Protein AF-A0A3M7QAW9-F1 (afdb_monomer)

Mean predicted aligned error: 16.04 Å

Organism: Brachionus plicatilis (NCBI:txid10195)

InterPro domains:
  IPR049352 Rolling stone [PF21534] (159-294)

Structure (mmCIF, N/CA/C/O backbone):
data_AF-A0A3M7QAW9-F1
#
_entry.id   AF-A0A3M7QAW9-F1
#
loop_
_atom_site.group_PDB
_atom_site.id
_atom_site.type_symbol
_atom_site.label_atom_id
_atom_site.label_alt_id
_atom_site.label_comp_id
_atom_site.label_asym_id
_atom_site.label_entity_id
_atom_site.label_seq_id
_atom_site.pdbx_PDB_ins_code
_atom_site.Cartn_x
_atom_site.Cartn_y
_atom_site.Cartn_z
_atom_site.occupancy
_atom_site.B_iso_or_equiv
_atom_site.auth_seq_id
_atom_site.auth_comp_id
_atom_site.auth_asym_id
_atom_site.auth_atom_id
_atom_site.pdbx_PDB_model_num
ATOM 1 N N . MET A 1 1 ? 63.678 28.476 36.262 1.00 45.81 1 MET A N 1
ATOM 2 C CA . MET A 1 1 ? 63.065 27.390 35.458 1.00 45.81 1 MET A CA 1
ATOM 3 C C . MET A 1 1 ? 61.551 27.560 35.565 1.00 45.81 1 MET A C 1
ATOM 5 O O . MET A 1 1 ? 61.009 27.194 36.587 1.00 45.81 1 MET A O 1
ATOM 9 N N . SER A 1 2 ? 60.812 28.348 34.781 1.00 42.66 2 SER A N 1
ATOM 10 C CA . SER A 1 2 ? 60.671 28.556 33.330 1.00 42.66 2 SER A CA 1
ATOM 11 C C . SER A 1 2 ? 60.156 27.344 32.541 1.00 42.66 2 SER A C 1
ATOM 13 O O . SER A 1 2 ? 60.897 26.385 32.352 1.00 42.66 2 SER A O 1
ATOM 15 N N . LYS A 1 3 ? 58.938 27.543 31.998 1.00 40.75 3 LYS A N 1
ATOM 16 C CA . LYS A 1 3 ? 58.173 26.808 30.965 1.00 40.75 3 LYS A CA 1
ATOM 17 C C . LYS A 1 3 ? 57.361 25.593 31.423 1.00 40.75 3 LYS A C 1
ATOM 19 O O . LYS A 1 3 ? 57.873 24.750 32.130 1.00 40.75 3 LYS A O 1
ATOM 24 N N . LYS A 1 4 ? 56.130 25.368 30.957 1.00 41.81 4 LYS A N 1
ATOM 25 C CA . LYS A 1 4 ? 55.065 26.178 30.327 1.00 41.81 4 LYS A CA 1
ATOM 26 C C . LYS A 1 4 ? 53.858 25.225 30.286 1.00 41.81 4 LYS A C 1
ATOM 28 O O . LYS A 1 4 ? 54.019 24.072 29.899 1.00 41.81 4 LYS A O 1
ATOM 33 N N . HIS A 1 5 ? 52.679 25.713 30.661 1.00 46.72 5 HIS A N 1
ATOM 34 C CA . HIS A 1 5 ? 51.400 25.060 30.389 1.00 46.72 5 HIS A CA 1
ATOM 35 C C . HIS A 1 5 ? 51.269 24.755 28.889 1.00 46.72 5 HIS A C 1
ATOM 37 O O . HIS A 1 5 ? 51.345 25.671 28.069 1.00 46.72 5 HIS A O 1
ATOM 43 N N . ALA A 1 6 ? 51.028 23.492 28.542 1.00 39.12 6 ALA A N 1
ATOM 44 C CA . ALA A 1 6 ? 50.465 23.104 27.256 1.00 39.12 6 ALA A CA 1
ATOM 45 C C . ALA A 1 6 ? 49.075 22.517 27.516 1.00 39.12 6 ALA A C 1
ATOM 47 O O . ALA A 1 6 ? 48.916 21.431 28.065 1.00 39.12 6 ALA A O 1
ATOM 48 N N . SER A 1 7 ? 48.079 23.327 27.174 1.00 37.44 7 SER A N 1
ATOM 49 C CA . SER A 1 7 ? 46.659 23.009 27.145 1.00 37.44 7 SER A CA 1
ATOM 50 C C . SER A 1 7 ? 46.404 21.794 26.247 1.00 37.44 7 SER A C 1
ATOM 52 O O . SER A 1 7 ? 46.528 21.885 25.027 1.00 37.44 7 SER A O 1
ATOM 54 N N . ALA A 1 8 ? 46.025 20.666 26.848 1.00 40.91 8 ALA A N 1
ATOM 55 C CA . ALA A 1 8 ? 45.407 19.540 26.153 1.00 40.91 8 ALA A CA 1
ATOM 56 C C . ALA A 1 8 ? 43.927 19.870 25.884 1.00 40.91 8 ALA A C 1
ATOM 58 O O . ALA A 1 8 ? 43.014 19.307 26.478 1.00 40.91 8 ALA A O 1
ATOM 59 N N . SER A 1 9 ? 43.698 20.854 25.015 1.00 42.72 9 SER A N 1
ATOM 60 C CA . SER A 1 9 ? 42.399 21.150 24.414 1.00 42.72 9 SER A CA 1
ATOM 61 C C . SER A 1 9 ? 42.426 20.620 22.987 1.00 42.72 9 SER A C 1
ATOM 63 O O . SER A 1 9 ? 42.701 21.340 22.026 1.00 42.72 9 SER A O 1
ATOM 65 N N . THR A 1 10 ? 42.202 19.317 22.840 1.00 45.12 10 THR A N 1
ATOM 66 C CA . THR A 1 10 ? 42.068 18.685 21.526 1.00 45.12 10 THR A CA 1
ATOM 67 C C . THR A 1 10 ? 40.638 18.188 21.373 1.00 45.12 10 THR A C 1
ATOM 69 O O . THR A 1 10 ? 40.306 17.051 21.674 1.00 45.12 10 THR A O 1
ATOM 72 N N . LYS A 1 11 ? 39.788 19.138 20.965 1.00 50.25 11 LYS A N 1
ATOM 73 C CA . LYS A 1 11 ? 38.586 18.996 20.130 1.00 50.25 11 LYS A CA 1
ATOM 74 C C . LYS A 1 11 ? 37.928 17.605 20.114 1.00 50.25 11 LYS A C 1
ATOM 76 O O . LYS A 1 11 ? 38.155 16.817 19.201 1.00 50.25 11 LYS A O 1
ATOM 81 N N . LEU A 1 12 ? 36.961 17.404 21.008 1.00 44.38 12 LEU A N 1
ATOM 82 C CA . LEU A 1 12 ? 35.773 16.606 20.696 1.00 44.38 12 LEU A CA 1
ATOM 83 C C . LEU A 1 12 ? 34.989 17.361 19.614 1.00 44.38 12 LEU A C 1
ATOM 85 O O . LEU A 1 12 ? 34.125 18.184 19.917 1.00 44.38 12 LEU A O 1
ATOM 89 N N . LYS A 1 13 ? 35.340 17.148 18.340 1.00 53.41 13 LYS A N 1
ATOM 90 C CA . LYS A 1 13 ? 34.431 17.506 17.248 1.00 53.41 13 LYS A CA 1
ATOM 91 C C . LYS A 1 13 ? 33.157 16.697 17.462 1.00 53.41 13 LYS A C 1
ATOM 93 O O . LYS A 1 13 ? 33.226 15.495 17.722 1.00 53.41 13 LYS A O 1
ATOM 98 N N . SER A 1 14 ? 32.003 17.353 17.407 1.00 62.31 14 SER A N 1
ATOM 99 C CA . SER A 1 14 ? 30.738 16.628 17.460 1.00 62.31 14 SER A CA 1
ATOM 100 C C . SER A 1 14 ? 30.686 15.653 16.282 1.00 62.31 14 SER A C 1
ATOM 102 O O . SER A 1 14 ? 31.214 15.941 15.208 1.00 62.31 14 SER A O 1
ATOM 104 N N . VAL A 1 15 ? 30.045 14.499 16.469 1.00 49.38 15 VAL A N 1
ATOM 105 C CA . VAL A 1 15 ? 29.855 13.487 15.412 1.00 49.38 15 VAL A CA 1
ATOM 106 C C . VAL A 1 15 ? 29.297 14.120 14.128 1.00 49.38 15 VAL A C 1
ATOM 108 O O . VAL A 1 15 ? 29.691 13.750 13.031 1.00 49.38 15 VAL A O 1
ATOM 111 N N . TRP A 1 16 ? 28.478 15.166 14.262 1.00 42.41 16 TRP A N 1
ATOM 112 C CA . TRP A 1 16 ? 27.947 15.963 13.155 1.00 42.41 16 TRP A CA 1
ATOM 113 C C . TRP A 1 16 ? 29.000 16.762 12.373 1.00 42.41 16 TRP A C 1
ATOM 115 O O . TRP A 1 16 ? 28.870 16.904 11.161 1.00 42.41 16 TRP A O 1
ATOM 125 N N . GLN A 1 17 ? 30.050 17.266 13.028 1.00 57.62 17 GLN A N 1
ATOM 126 C CA . GLN A 1 17 ? 31.168 17.929 12.346 1.00 57.62 17 GLN A CA 1
ATOM 127 C C . GLN A 1 17 ? 32.064 16.929 11.617 1.00 57.62 17 GLN A C 1
ATOM 129 O O . GLN A 1 17 ? 32.512 17.225 10.515 1.00 57.62 17 GLN A O 1
ATOM 134 N N . LEU A 1 18 ? 32.293 15.749 12.200 1.00 62.25 18 LEU A N 1
ATOM 135 C CA . LEU A 1 18 ? 33.020 14.671 11.524 1.00 62.25 18 LEU A CA 1
ATOM 136 C C . LEU A 1 18 ? 32.241 14.177 10.298 1.00 62.25 18 LEU A C 1
ATOM 138 O O . LEU A 1 18 ? 32.808 14.090 9.216 1.00 62.25 18 LEU A O 1
ATOM 142 N N . PHE A 1 19 ? 30.926 13.987 10.434 1.00 51.41 19 PHE A N 1
ATOM 143 C CA . PHE A 1 19 ? 30.049 13.590 9.332 1.00 51.41 19 PHE A CA 1
ATOM 144 C C . PHE A 1 19 ? 29.995 14.639 8.206 1.00 51.41 19 PHE A C 1
ATOM 146 O O . PHE A 1 19 ? 30.062 14.293 7.030 1.00 51.41 19 PHE A O 1
ATOM 153 N N . GLY A 1 20 ? 29.933 15.932 8.548 1.00 65.44 20 GLY A N 1
ATOM 154 C CA . GLY A 1 20 ? 29.964 17.015 7.558 1.00 65.44 20 GLY A CA 1
ATOM 155 C C . GLY A 1 20 ? 31.298 17.128 6.810 1.00 65.44 20 GLY A C 1
ATOM 156 O O . GLY A 1 20 ? 31.308 17.421 5.615 1.00 65.44 20 GLY A O 1
ATOM 157 N N . GLU A 1 21 ? 32.421 16.871 7.487 1.00 65.88 21 GLU A N 1
ATOM 158 C CA . GLU A 1 21 ? 33.756 16.886 6.875 1.00 65.88 21 GLU A CA 1
ATOM 159 C C . GLU A 1 21 ? 34.024 15.650 5.999 1.00 65.88 21 GLU A C 1
ATOM 161 O O . GLU A 1 21 ? 34.712 15.780 4.988 1.00 65.88 21 GLU A O 1
ATOM 166 N N . GLU A 1 22 ? 33.482 14.476 6.344 1.00 63.94 22 GLU A N 1
ATOM 167 C CA . GLU A 1 22 ? 33.524 13.259 5.510 1.00 63.94 22 GLU A CA 1
ATOM 168 C C . GLU A 1 22 ? 32.707 13.459 4.218 1.00 63.94 22 GLU A C 1
ATOM 170 O O . GLU A 1 22 ? 33.217 13.257 3.117 1.00 63.94 22 GLU A O 1
ATOM 175 N N . PHE A 1 23 ? 31.483 13.991 4.343 1.00 51.47 23 PHE A N 1
ATOM 176 C CA . PHE A 1 23 ? 30.578 14.248 3.215 1.00 51.47 23 PHE A CA 1
ATOM 177 C C . PHE A 1 23 ? 31.118 15.301 2.233 1.00 51.47 23 PHE A C 1
ATOM 179 O O . PHE A 1 23 ? 30.884 15.217 1.025 1.00 51.47 23 PHE A O 1
ATOM 186 N N . GLN A 1 24 ? 31.855 16.305 2.724 1.00 54.88 24 GLN A N 1
ATOM 187 C CA . GLN A 1 24 ? 32.552 17.244 1.843 1.00 54.88 24 GLN A CA 1
ATOM 188 C C . GLN A 1 24 ? 33.788 16.630 1.184 1.00 54.88 24 GLN A C 1
ATOM 190 O O . GLN A 1 24 ? 34.070 16.970 0.038 1.00 54.88 24 GLN A O 1
ATOM 195 N N . ARG A 1 25 ? 34.509 15.727 1.860 1.00 54.16 25 ARG A N 1
ATOM 196 C CA . ARG A 1 25 ? 35.693 15.071 1.287 1.00 54.16 25 ARG A CA 1
ATOM 197 C C . ARG A 1 25 ? 35.325 14.157 0.123 1.00 54.16 25 ARG A C 1
ATOM 199 O O . ARG A 1 25 ? 35.968 14.256 -0.915 1.00 54.16 25 ARG A O 1
ATOM 206 N N . GLU A 1 26 ? 34.266 13.358 0.267 1.00 50.78 26 GLU A N 1
ATOM 207 C CA . GLU A 1 26 ? 33.771 12.475 -0.801 1.00 50.78 26 GLU A CA 1
ATOM 208 C C . GLU A 1 26 ? 33.216 13.263 -2.001 1.00 50.78 26 GLU A C 1
ATOM 210 O O . GLU A 1 26 ? 33.448 12.891 -3.151 1.00 50.78 26 GLU A O 1
ATOM 215 N N . ASN A 1 27 ? 32.564 14.409 -1.759 1.00 43.00 27 ASN A N 1
ATOM 216 C CA . ASN A 1 27 ? 32.089 15.283 -2.838 1.00 43.00 27 ASN A CA 1
ATOM 217 C C . ASN A 1 27 ? 33.215 16.062 -3.541 1.00 43.00 27 ASN A C 1
ATOM 219 O O . ASN A 1 27 ? 33.100 16.340 -4.733 1.00 43.00 27 ASN A O 1
ATOM 223 N N . LEU A 1 28 ? 34.301 16.420 -2.843 1.00 39.50 28 LEU A N 1
ATOM 224 C CA . LEU A 1 28 ? 35.445 17.110 -3.458 1.00 39.50 28 LEU A CA 1
ATOM 225 C C . LEU A 1 28 ? 36.413 16.165 -4.181 1.00 39.50 28 LEU A C 1
ATOM 227 O O . LEU A 1 28 ? 37.113 16.620 -5.082 1.00 39.50 28 LEU A O 1
ATOM 231 N N . SER A 1 29 ? 36.440 14.870 -3.851 1.00 42.75 29 SER A N 1
ATOM 232 C CA . SER A 1 29 ? 37.211 13.871 -4.611 1.00 42.75 29 SER A CA 1
ATOM 233 C C . SER A 1 29 ? 36.584 13.490 -5.958 1.00 42.75 29 SER A C 1
ATOM 235 O O . SER A 1 29 ? 37.229 12.818 -6.755 1.00 42.75 29 SER A O 1
ATOM 237 N N . LEU A 1 30 ? 35.356 13.933 -6.246 1.00 42.44 30 LEU A N 1
ATOM 238 C CA . LEU A 1 30 ? 34.639 13.629 -7.492 1.00 42.44 30 LEU A CA 1
ATOM 239 C C . LEU A 1 30 ? 34.902 14.625 -8.638 1.00 42.44 30 LEU A C 1
ATOM 241 O O . LEU A 1 30 ? 34.197 14.612 -9.651 1.00 42.44 30 LEU A O 1
ATOM 245 N N . HIS A 1 31 ? 35.934 15.470 -8.540 1.00 42.72 31 HIS A N 1
ATOM 246 C CA . HIS A 1 31 ? 36.322 16.340 -9.649 1.00 42.72 31 HIS A CA 1
ATOM 247 C C . HIS A 1 31 ? 37.821 16.317 -9.970 1.00 42.72 31 HIS A C 1
ATOM 249 O O . HIS A 1 31 ? 38.657 16.700 -9.160 1.00 42.72 31 HIS A O 1
ATOM 255 N N . PHE A 1 32 ? 38.077 15.961 -11.237 1.00 42.19 32 PHE A N 1
ATOM 256 C CA . PHE A 1 32 ? 39.329 15.974 -11.997 1.00 42.19 32 PHE A CA 1
ATOM 257 C C . PHE A 1 32 ? 40.252 14.753 -11.892 1.00 42.19 32 PHE A C 1
ATOM 259 O O . PHE A 1 32 ? 41.432 14.876 -11.582 1.00 42.19 32 PHE A O 1
ATOM 266 N N . GLU A 1 33 ? 39.762 13.609 -12.375 1.00 38.09 33 GLU A N 1
ATOM 267 C CA . GLU A 1 33 ? 40.590 12.770 -13.248 1.00 38.09 33 GLU A CA 1
ATOM 268 C C . GLU A 1 33 ? 40.024 12.793 -14.675 1.00 38.09 33 GLU A C 1
ATOM 270 O O . GLU A 1 33 ? 38.852 12.515 -14.933 1.00 38.09 33 GLU A O 1
ATOM 275 N N . ASN A 1 34 ? 40.870 13.241 -15.601 1.00 43.81 34 ASN A N 1
ATOM 276 C CA . ASN A 1 34 ? 40.584 13.425 -17.016 1.00 43.81 34 ASN A CA 1
ATOM 277 C C . ASN A 1 34 ? 40.325 12.077 -17.706 1.00 43.81 34 ASN A C 1
ATOM 279 O O . ASN A 1 34 ? 41.261 11.452 -18.197 1.00 43.81 34 ASN A O 1
ATOM 283 N N . HIS A 1 35 ? 39.060 11.685 -17.854 1.00 37.62 35 HIS A N 1
ATOM 284 C CA . HIS A 1 35 ? 38.643 10.753 -18.904 1.00 37.62 35 HIS A CA 1
ATOM 285 C C . HIS A 1 35 ? 37.866 11.498 -19.990 1.00 37.62 35 HIS A C 1
ATOM 287 O O . HIS A 1 35 ? 36.641 11.492 -20.085 1.00 37.62 35 HIS A O 1
ATOM 293 N N . SER A 1 36 ? 38.627 12.164 -20.853 1.00 42.31 36 SER A N 1
ATOM 294 C CA . SER A 1 36 ? 38.172 12.626 -22.156 1.00 42.31 36 SER A CA 1
ATOM 295 C C . SER A 1 36 ? 37.945 11.425 -23.081 1.00 42.31 36 SER A C 1
ATOM 297 O O . SER A 1 36 ? 38.856 11.060 -23.819 1.00 42.31 36 SER A O 1
ATOM 299 N N . GLN A 1 37 ? 36.761 10.805 -23.033 1.00 40.25 37 GLN A N 1
ATOM 300 C CA . GLN A 1 37 ? 36.122 10.103 -24.160 1.00 40.25 37 GLN A CA 1
ATOM 301 C C . GLN A 1 37 ? 34.711 9.616 -23.767 1.00 40.25 37 GLN A C 1
ATOM 303 O O . GLN A 1 37 ? 34.539 8.857 -22.824 1.00 40.25 37 GLN A O 1
ATOM 308 N N . SER A 1 38 ? 33.709 10.034 -24.552 1.00 33.81 38 SER A N 1
ATOM 309 C CA . SER A 1 38 ? 32.301 9.582 -24.547 1.00 33.81 38 SER A CA 1
ATOM 310 C C . SER A 1 38 ? 31.342 10.082 -23.449 1.00 33.81 38 SER A C 1
ATOM 312 O O . SER A 1 38 ? 30.541 9.326 -22.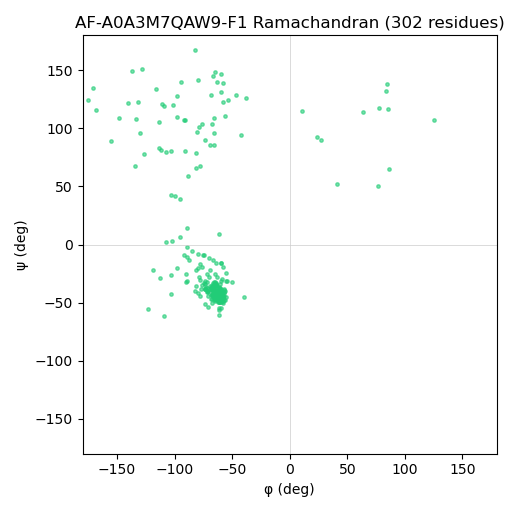922 1.00 33.81 38 SER A O 1
ATOM 314 N N . ILE A 1 39 ? 31.272 11.396 -23.205 1.00 36.28 39 ILE A N 1
ATOM 315 C CA . ILE A 1 39 ? 30.028 11.985 -22.662 1.00 36.28 39 ILE A CA 1
ATOM 316 C C . ILE A 1 39 ? 29.066 12.204 -23.838 1.00 36.28 39 ILE A C 1
ATOM 318 O O . ILE A 1 39 ? 28.947 13.294 -24.404 1.00 36.28 39 ILE A O 1
ATOM 322 N N . SER A 1 40 ? 28.420 11.127 -24.280 1.00 36.91 40 SER A N 1
ATOM 323 C CA . SER A 1 40 ? 27.292 11.205 -25.203 1.00 36.91 40 SER A CA 1
ATOM 324 C C . SER A 1 40 ? 26.047 11.650 -24.439 1.00 36.91 40 SER A C 1
ATOM 326 O O . SER A 1 40 ? 25.440 10.863 -23.730 1.00 36.91 40 SER A O 1
ATOM 328 N N . ARG A 1 41 ? 25.690 12.929 -24.610 1.00 38.62 41 ARG A N 1
ATOM 329 C CA . ARG A 1 41 ? 24.331 13.504 -24.543 1.00 38.62 41 ARG A CA 1
ATOM 330 C C . ARG A 1 41 ? 23.325 12.750 -23.655 1.00 38.62 41 ARG A C 1
ATOM 332 O O . ARG A 1 41 ? 22.527 11.968 -24.158 1.00 38.62 41 ARG A O 1
ATOM 339 N N . HIS A 1 42 ? 23.264 13.118 -22.383 1.00 39.41 42 HIS A N 1
ATOM 340 C CA . HIS A 1 42 ? 22.083 12.895 -21.555 1.00 39.41 42 HIS A CA 1
ATOM 341 C C . HIS A 1 42 ? 21.159 14.122 -21.654 1.00 39.41 42 HIS A C 1
ATOM 343 O O . HIS A 1 42 ? 21.493 15.168 -21.095 1.00 39.41 42 HIS A O 1
ATOM 349 N N . PRO A 1 43 ? 20.001 14.073 -22.343 1.00 43.03 43 PRO A N 1
ATOM 350 C CA . PRO A 1 43 ? 18.921 15.011 -22.082 1.00 43.03 43 PRO A CA 1
ATOM 351 C C . PRO A 1 43 ? 18.147 14.496 -20.858 1.00 43.03 43 PRO A C 1
ATOM 353 O O . PRO A 1 43 ? 17.005 14.060 -20.962 1.00 43.03 43 PRO A O 1
ATOM 356 N N . GLU A 1 44 ? 18.792 14.485 -19.692 1.00 46.97 44 GLU A N 1
ATOM 357 C CA . GLU A 1 44 ? 18.192 14.004 -18.447 1.00 46.97 44 GLU A CA 1
ATOM 358 C C . GLU A 1 44 ? 17.174 15.024 -17.934 1.00 46.97 44 GLU A C 1
ATOM 360 O O . GLU A 1 44 ? 17.479 15.931 -17.161 1.00 46.97 44 GLU A O 1
ATOM 365 N N . LYS A 1 45 ? 15.919 14.882 -18.356 1.00 49.91 45 LYS A N 1
ATOM 366 C CA . LYS A 1 45 ? 14.821 15.205 -17.448 1.00 49.91 45 LYS A CA 1
ATOM 367 C C . LYS A 1 45 ? 14.710 13.993 -16.526 1.00 49.91 45 LYS A C 1
ATOM 369 O O . LYS A 1 45 ? 14.193 12.980 -16.993 1.00 49.91 45 LYS A O 1
ATOM 374 N N . PRO A 1 46 ? 15.226 14.037 -15.282 1.00 55.69 46 PRO A N 1
ATOM 375 C CA . PRO A 1 46 ? 15.144 12.884 -14.403 1.00 55.69 46 PRO A CA 1
ATOM 376 C C . PRO A 1 46 ? 13.669 12.532 -14.250 1.00 55.69 46 PRO A C 1
ATOM 378 O O . PRO A 1 46 ? 12.858 13.386 -13.868 1.00 55.69 46 PRO A O 1
ATOM 381 N N . TRP A 1 47 ? 13.321 11.290 -14.599 1.00 60.44 47 TRP A N 1
ATOM 382 C CA . TRP A 1 47 ? 12.018 10.734 -14.273 1.00 60.44 47 TRP A CA 1
ATOM 383 C C . TRP A 1 47 ? 11.750 11.060 -12.808 1.00 60.44 47 TRP A C 1
ATOM 385 O O . TRP A 1 47 ? 12.633 10.843 -11.966 1.00 60.44 47 TRP A O 1
ATOM 395 N N . PRO A 1 48 ? 10.592 11.642 -12.471 1.00 61.66 48 PRO A N 1
ATOM 396 C CA . PRO A 1 48 ? 10.390 12.059 -11.111 1.00 61.66 48 PRO A CA 1
ATOM 397 C C . PRO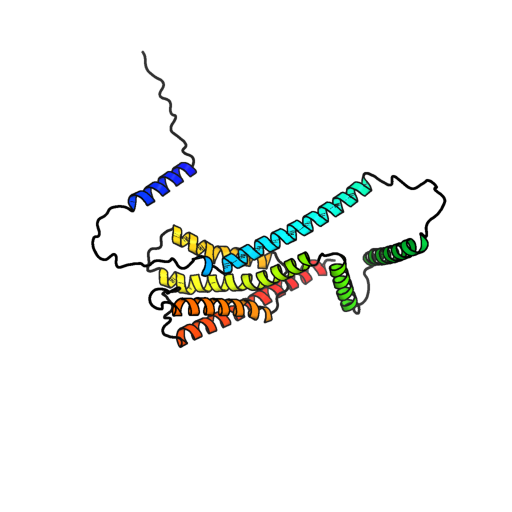 A 1 48 ? 10.358 10.804 -10.242 1.00 61.66 48 PRO A C 1
ATOM 399 O O . PRO A 1 48 ? 9.409 10.033 -10.296 1.00 61.66 48 PRO A O 1
ATOM 402 N N . VAL A 1 49 ? 11.403 10.584 -9.442 1.00 58.22 49 VAL A N 1
ATOM 403 C CA . VAL A 1 49 ? 11.575 9.383 -8.600 1.00 58.22 49 VAL A CA 1
ATOM 404 C C . VAL A 1 49 ? 10.371 9.168 -7.666 1.00 58.22 49 VAL A C 1
ATOM 406 O O . VAL A 1 49 ? 10.046 8.046 -7.283 1.00 58.22 49 VAL A O 1
ATOM 409 N N . TYR A 1 50 ? 9.627 10.232 -7.349 1.00 58.34 50 TYR A N 1
ATOM 410 C CA . TYR A 1 50 ? 8.366 10.129 -6.615 1.00 58.34 50 TYR A CA 1
ATOM 411 C C . TYR A 1 50 ? 7.276 9.349 -7.375 1.00 58.34 50 TYR A C 1
ATOM 413 O O . TYR A 1 50 ? 6.440 8.710 -6.743 1.00 58.34 50 TYR A O 1
ATOM 421 N N . MET A 1 51 ? 7.297 9.334 -8.711 1.00 58.91 51 MET A N 1
ATOM 422 C CA . MET A 1 51 ? 6.368 8.566 -9.542 1.00 58.91 51 MET A CA 1
ATOM 423 C C . MET A 1 51 ? 6.663 7.064 -9.570 1.00 58.91 51 MET A C 1
ATOM 425 O O . MET A 1 51 ? 5.811 6.331 -10.053 1.00 58.91 51 MET A O 1
ATOM 429 N N . THR A 1 52 ? 7.789 6.574 -9.036 1.00 69.06 52 THR A N 1
ATOM 430 C CA . THR A 1 52 ? 8.011 5.122 -8.846 1.00 69.06 52 THR A CA 1
ATOM 431 C C . THR A 1 52 ? 7.716 4.652 -7.425 1.00 69.06 52 THR A C 1
ATOM 433 O O . THR A 1 52 ? 7.457 3.475 -7.189 1.00 69.06 52 THR A O 1
ATOM 436 N N . SER A 1 53 ? 7.705 5.571 -6.457 1.00 82.69 53 SER A N 1
ATOM 437 C CA . SER A 1 53 ? 7.564 5.254 -5.031 1.00 82.69 53 SER A CA 1
ATOM 438 C C . SER A 1 53 ? 6.114 5.362 -4.540 1.00 82.69 53 SER A C 1
ATOM 440 O O . SER A 1 53 ? 5.864 5.831 -3.430 1.00 82.69 53 SER A O 1
ATOM 442 N N . TRP A 1 54 ? 5.144 4.926 -5.354 1.00 89.50 54 TRP A N 1
ATOM 443 C CA . TRP A 1 54 ? 3.710 5.073 -5.059 1.00 89.50 54 TRP A CA 1
ATOM 444 C C . TRP A 1 54 ? 3.307 4.429 -3.731 1.00 89.50 54 TRP A C 1
ATOM 446 O O . TRP A 1 54 ? 2.521 5.007 -2.982 1.00 89.50 54 TRP A O 1
ATOM 456 N N . SER A 1 55 ? 3.877 3.267 -3.401 1.00 89.69 55 SER A N 1
ATOM 457 C CA . SER A 1 55 ? 3.615 2.604 -2.126 1.00 89.69 55 SER A CA 1
ATOM 458 C C . SER A 1 55 ? 4.082 3.470 -0.955 1.00 89.69 55 SER A C 1
ATOM 460 O O . SER A 1 55 ? 3.316 3.705 -0.032 1.00 89.69 55 SER A O 1
ATOM 462 N N . LEU A 1 56 ? 5.282 4.054 -1.009 1.00 89.75 56 LEU A N 1
ATOM 463 C CA . LEU A 1 56 ? 5.754 4.960 0.043 1.00 89.75 56 LEU A CA 1
ATOM 464 C C . LEU A 1 56 ? 4.846 6.194 0.183 1.00 89.75 56 LEU A C 1
ATOM 466 O O . LEU A 1 56 ? 4.496 6.576 1.298 1.00 89.75 56 LEU A O 1
ATOM 470 N N . THR A 1 57 ? 4.412 6.795 -0.929 1.00 91.12 57 THR A N 1
ATOM 471 C CA . THR A 1 57 ? 3.485 7.940 -0.903 1.00 91.12 57 THR A CA 1
ATOM 472 C C . THR A 1 57 ? 2.145 7.576 -0.260 1.00 91.12 57 THR A C 1
ATOM 474 O O . THR A 1 57 ? 1.647 8.319 0.588 1.00 91.12 57 THR A O 1
ATOM 477 N N . ILE A 1 58 ? 1.575 6.424 -0.620 1.00 93.50 58 ILE A N 1
ATOM 478 C CA . ILE A 1 58 ? 0.319 5.923 -0.046 1.00 93.50 58 ILE A CA 1
ATOM 479 C C . ILE A 1 58 ? 0.494 5.592 1.439 1.00 93.50 58 ILE A C 1
ATOM 481 O O . ILE A 1 58 ? -0.393 5.918 2.228 1.00 93.50 58 ILE A O 1
ATOM 485 N N . LEU A 1 59 ? 1.629 5.009 1.840 1.00 93.12 59 LEU A N 1
ATOM 486 C CA . LEU A 1 59 ? 1.930 4.734 3.246 1.00 93.12 59 LEU A CA 1
ATOM 487 C C . LEU A 1 59 ? 1.968 6.030 4.053 1.00 93.12 59 LEU A C 1
ATOM 489 O O . LEU A 1 59 ? 1.307 6.140 5.082 1.00 93.12 59 LEU A O 1
ATOM 493 N N . VAL A 1 60 ? 2.698 7.037 3.575 1.00 93.00 60 VAL A N 1
ATOM 494 C CA . VAL A 1 60 ? 2.778 8.339 4.247 1.00 93.00 60 VAL A CA 1
ATOM 495 C C . VAL A 1 60 ? 1.385 8.966 4.355 1.00 93.00 60 VAL A C 1
ATOM 497 O O . VAL A 1 60 ? 1.003 9.418 5.435 1.00 93.00 60 VAL A O 1
ATOM 500 N N . ALA A 1 61 ? 0.583 8.927 3.287 1.00 94.75 61 ALA A N 1
ATOM 501 C CA . ALA A 1 61 ? -0.800 9.399 3.323 1.00 94.75 61 ALA A CA 1
ATOM 502 C C . ALA A 1 61 ? -1.662 8.623 4.339 1.00 94.75 61 ALA A C 1
ATOM 504 O O . ALA A 1 61 ? -2.460 9.234 5.057 1.00 94.75 61 ALA A O 1
ATOM 505 N N . HIS A 1 62 ? -1.484 7.301 4.440 1.00 95.00 62 HIS A N 1
ATOM 506 C CA . HIS A 1 62 ? -2.162 6.464 5.430 1.00 95.00 62 HIS A CA 1
ATOM 507 C C . HIS A 1 62 ? -1.805 6.894 6.855 1.00 95.00 62 HIS A C 1
ATOM 509 O O . HIS A 1 62 ? -2.703 7.150 7.658 1.00 95.00 62 HIS A O 1
ATOM 515 N N . LEU A 1 63 ? -0.513 7.054 7.150 1.00 94.44 63 LEU A N 1
ATOM 516 C CA . LEU A 1 63 ? -0.025 7.447 8.473 1.00 94.44 63 LEU A CA 1
ATOM 517 C C . LEU A 1 63 ? -0.529 8.836 8.881 1.00 94.44 63 LEU A C 1
ATOM 519 O O . LEU A 1 63 ? -1.019 9.003 9.998 1.00 94.44 63 LEU A O 1
ATOM 523 N N . TRP A 1 64 ? -0.489 9.816 7.973 1.00 96.12 64 TRP A N 1
ATOM 524 C CA . TRP A 1 64 ? -1.046 11.149 8.230 1.00 96.12 64 TRP A CA 1
ATOM 525 C C . TRP A 1 64 ? -2.554 11.107 8.471 1.00 96.12 64 TRP A C 1
ATOM 527 O O . TRP A 1 64 ? -3.044 11.722 9.418 1.00 96.12 64 TRP A O 1
ATOM 537 N N . THR A 1 65 ? -3.295 10.350 7.660 1.00 95.56 65 THR A N 1
ATOM 538 C CA . THR A 1 65 ? -4.748 10.202 7.831 1.00 95.56 65 THR A CA 1
ATOM 539 C C . THR A 1 65 ? -5.071 9.565 9.184 1.00 95.56 65 THR A C 1
ATOM 541 O O . THR A 1 65 ? -5.920 10.070 9.919 1.00 95.56 65 THR A O 1
ATOM 544 N N . SER A 1 66 ? -4.356 8.503 9.558 1.00 93.44 66 SER A N 1
ATOM 545 C CA . SER A 1 66 ? -4.494 7.838 10.856 1.00 93.44 66 SER A CA 1
ATOM 546 C C . SER A 1 66 ? -4.142 8.770 12.022 1.00 93.44 66 SER A C 1
ATOM 548 O O . SER A 1 66 ? -4.890 8.828 12.999 1.00 93.44 66 SER A O 1
ATOM 550 N N . ALA A 1 67 ? -3.082 9.576 11.904 1.00 94.25 67 ALA A N 1
ATOM 551 C CA . ALA A 1 67 ? -2.712 10.567 12.915 1.00 94.25 67 ALA A CA 1
ATOM 552 C C . ALA A 1 67 ? -3.800 11.638 13.112 1.00 94.25 67 ALA A C 1
ATOM 554 O O . ALA A 1 67 ? -4.130 11.976 14.249 1.00 94.25 67 ALA A O 1
ATOM 555 N N . LEU A 1 68 ? -4.405 12.131 12.026 1.00 94.62 68 LEU A N 1
ATOM 556 C CA . LEU A 1 68 ? -5.507 13.097 12.090 1.00 94.62 68 LEU A CA 1
ATOM 557 C C . LEU A 1 68 ? -6.754 12.505 12.759 1.00 94.62 68 LEU A C 1
ATOM 559 O O . LEU A 1 68 ? -7.376 13.170 13.589 1.00 94.62 68 LEU A O 1
ATOM 563 N N . ILE A 1 69 ? -7.097 11.253 12.441 1.00 92.69 69 ILE A N 1
ATOM 564 C CA . ILE A 1 69 ? -8.216 10.536 13.071 1.00 92.69 69 ILE A CA 1
ATOM 565 C C . ILE A 1 69 ? -7.973 10.394 14.579 1.00 92.69 69 ILE A C 1
ATOM 567 O O . ILE A 1 69 ? -8.852 10.720 15.380 1.00 92.69 69 ILE A O 1
ATOM 571 N N . VAL A 1 70 ? -6.777 9.951 14.978 1.00 92.38 70 VAL A N 1
ATOM 572 C CA . VAL A 1 70 ? -6.412 9.795 16.394 1.00 92.38 70 VAL A CA 1
ATOM 573 C C . VAL A 1 70 ? -6.446 11.138 17.118 1.00 92.38 70 VAL A C 1
ATOM 575 O O . VAL A 1 70 ? -7.039 11.229 18.193 1.00 92.38 70 VAL A O 1
ATOM 578 N N . LEU A 1 71 ? -5.875 12.193 16.530 1.00 92.31 71 LEU A N 1
ATOM 579 C CA . LEU A 1 71 ? -5.885 13.531 17.117 1.00 92.31 71 LEU A CA 1
ATOM 580 C C . LEU A 1 71 ? -7.318 14.041 17.310 1.00 92.31 71 LEU A C 1
ATOM 582 O O . LEU A 1 71 ? -7.644 14.581 18.368 1.00 92.31 71 L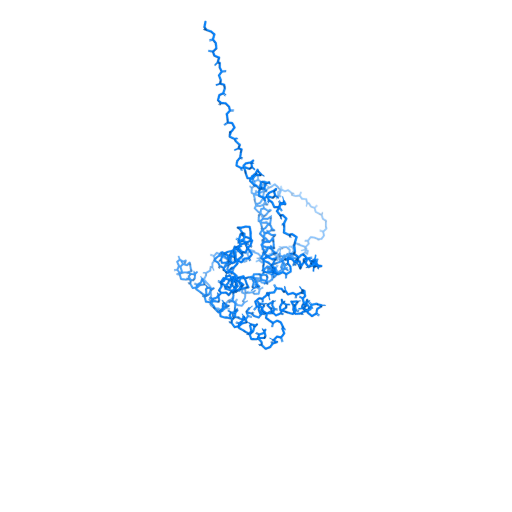EU A O 1
ATOM 586 N N . TYR A 1 72 ? -8.192 13.818 16.330 1.00 91.12 72 TYR A N 1
ATOM 587 C CA . TYR A 1 72 ? -9.600 14.181 16.431 1.00 91.12 72 TYR A CA 1
ATOM 588 C C . TYR A 1 72 ? -10.284 13.478 17.614 1.00 91.12 72 TYR A C 1
ATOM 590 O O . TYR A 1 72 ? -10.810 14.151 18.505 1.00 91.12 72 TYR A O 1
ATOM 598 N N . PHE A 1 73 ? -10.218 12.146 17.690 1.00 87.56 73 PHE A N 1
ATOM 599 C CA . PHE A 1 73 ? -10.841 11.401 18.792 1.00 87.56 73 PHE A CA 1
ATOM 600 C C . PHE A 1 73 ? -10.216 11.728 20.152 1.00 87.56 73 PHE A C 1
ATOM 602 O O . PHE A 1 73 ? -10.936 11.836 21.145 1.00 87.56 73 PHE A O 1
ATOM 609 N N . TYR A 1 74 ? -8.908 11.982 20.197 1.00 88.88 74 TYR A N 1
ATOM 610 C CA . TYR A 1 74 ? -8.227 12.445 21.403 1.00 88.88 74 TYR A CA 1
ATOM 611 C C . TYR A 1 74 ? -8.768 13.800 21.886 1.00 88.88 74 TYR A C 1
ATOM 613 O O . TYR A 1 74 ? -9.023 13.979 23.079 1.00 88.88 74 TYR A O 1
ATOM 621 N N . THR A 1 75 ? -9.001 14.756 20.978 1.00 86.94 75 THR A N 1
ATOM 622 C CA . THR A 1 75 ? -9.587 16.058 21.352 1.00 86.94 75 THR A CA 1
ATOM 623 C C . THR A 1 75 ? -11.035 15.933 21.828 1.00 86.94 75 THR A C 1
ATOM 625 O O . THR A 1 75 ? -11.419 16.616 22.782 1.00 86.94 75 THR A O 1
ATOM 628 N N . LEU A 1 76 ? -11.830 15.035 21.233 1.00 82.19 76 LEU A N 1
ATOM 629 C CA . LEU A 1 76 ? -13.193 14.750 21.686 1.00 82.19 76 LEU A CA 1
ATOM 630 C C . LEU A 1 76 ? -13.215 14.140 23.089 1.00 82.19 76 LEU A C 1
ATOM 632 O O . LEU A 1 76 ? -13.982 14.602 23.941 1.00 82.19 76 LEU A O 1
ATOM 636 N N . ASP A 1 77 ? -12.372 13.139 23.350 1.00 79.19 77 ASP A N 1
ATOM 637 C CA . ASP A 1 77 ? -12.297 12.511 24.669 1.00 79.19 77 ASP A CA 1
ATOM 638 C C . ASP A 1 77 ? -11.808 13.507 25.721 1.00 79.19 77 ASP A C 1
ATOM 640 O O . ASP A 1 77 ? -12.455 13.673 26.755 1.00 79.19 77 ASP A O 1
ATOM 644 N N . LYS A 1 78 ? -10.751 14.277 25.429 1.00 79.00 78 LYS A N 1
ATOM 645 C CA . LYS A 1 78 ? -10.259 15.320 26.339 1.00 79.00 78 LYS A CA 1
ATOM 646 C C . LYS A 1 78 ? -11.344 16.343 26.664 1.00 79.00 78 LYS A C 1
ATOM 648 O O . LYS A 1 78 ? -11.518 16.681 27.833 1.00 79.00 78 LYS A O 1
ATOM 653 N N . ASN A 1 79 ? -12.109 16.801 25.673 1.00 73.06 79 ASN A N 1
ATOM 654 C CA . ASN A 1 79 ? -13.213 17.737 25.896 1.00 73.06 79 ASN A CA 1
ATOM 655 C C . ASN A 1 79 ? -14.342 17.109 26.727 1.00 73.06 79 ASN A C 1
ATOM 657 O O . ASN A 1 79 ? -14.919 17.778 27.585 1.00 73.06 79 ASN A O 1
ATOM 661 N N . THR A 1 80 ? -14.636 15.825 26.528 1.00 72.00 80 THR A N 1
ATOM 662 C CA . THR A 1 80 ? -15.666 15.092 27.283 1.00 72.00 80 THR A CA 1
ATOM 663 C C . THR A 1 80 ? -15.224 14.813 28.720 1.00 72.00 80 THR A C 1
ATOM 665 O O . THR A 1 80 ? -16.004 14.973 29.661 1.00 72.00 80 THR A O 1
ATOM 668 N N . ARG A 1 81 ? -13.958 14.438 28.918 1.00 65.19 81 ARG A N 1
ATOM 669 C CA . ARG A 1 81 ? -13.334 14.223 30.225 1.00 65.19 81 ARG A CA 1
ATOM 670 C C . ARG A 1 81 ? -13.197 15.534 30.992 1.00 65.19 81 ARG A C 1
ATOM 672 O O . ARG A 1 81 ? -13.552 15.568 32.162 1.00 65.19 81 ARG A O 1
ATOM 679 N N . MET A 1 82 ? -12.796 16.624 30.335 1.00 59.12 82 MET A N 1
ATOM 680 C CA . MET A 1 82 ? -12.785 17.965 30.930 1.00 59.12 82 MET A CA 1
ATOM 681 C C . MET A 1 82 ? -14.189 18.438 31.301 1.00 59.12 82 MET A C 1
ATOM 683 O O . MET A 1 82 ? -14.358 18.973 32.388 1.00 59.12 82 MET A O 1
ATOM 687 N N . LYS A 1 83 ? -15.209 18.201 30.464 1.00 60.25 83 LYS A N 1
ATOM 688 C CA . LYS A 1 83 ? -16.609 18.496 30.820 1.00 60.25 83 LYS A CA 1
ATOM 689 C C . LYS A 1 83 ? -17.070 17.701 32.043 1.00 60.25 83 LYS A C 1
ATOM 691 O O . LYS A 1 83 ? -17.683 18.290 32.926 1.00 60.25 83 LYS A O 1
ATOM 696 N N . ARG A 1 84 ? -16.742 16.404 32.125 1.00 62.47 84 ARG A N 1
ATOM 697 C CA . ARG A 1 84 ? -17.041 15.562 33.300 1.00 62.47 84 ARG A CA 1
ATOM 698 C C . ARG A 1 84 ? -16.311 16.039 34.553 1.00 62.47 84 ARG A C 1
ATOM 700 O O . ARG A 1 84 ? -16.937 16.148 35.601 1.00 62.47 84 ARG A O 1
ATOM 707 N N . ILE A 1 85 ? -15.025 16.374 34.438 1.00 58.16 85 ILE A N 1
ATOM 708 C CA . ILE A 1 85 ? -14.243 16.932 35.545 1.00 58.16 85 ILE A CA 1
ATOM 709 C C . ILE A 1 85 ? -14.877 18.251 35.977 1.00 58.16 85 ILE A C 1
ATOM 711 O O . ILE A 1 85 ? -15.306 18.339 37.112 1.00 58.16 85 ILE A O 1
ATOM 715 N N . PHE A 1 86 ? -15.087 19.208 35.076 1.00 52.31 86 PHE A N 1
ATOM 716 C CA . PHE A 1 86 ? -15.699 20.499 35.394 1.00 52.31 86 PHE A CA 1
ATOM 717 C C . PHE A 1 86 ? -17.090 20.352 36.030 1.00 52.31 86 PHE A C 1
ATOM 719 O O . PHE A 1 86 ? -17.362 21.010 37.022 1.00 52.31 86 PHE A O 1
ATOM 726 N N . GLN A 1 87 ? -17.942 19.438 35.553 1.00 57.09 87 GLN A N 1
ATOM 727 C CA . GLN A 1 87 ? -19.228 19.135 36.200 1.00 57.09 87 GLN A CA 1
ATOM 728 C C . GLN A 1 87 ? -19.077 18.511 37.595 1.00 57.09 87 GLN A C 1
ATOM 730 O O . GLN A 1 87 ? -19.899 18.776 38.468 1.00 57.09 87 GLN A O 1
ATOM 735 N N . SER A 1 88 ? -18.038 17.702 37.817 1.00 52.69 88 SER A N 1
ATOM 736 C CA . SER A 1 88 ? -17.737 17.110 39.126 1.00 52.69 88 SER A CA 1
ATOM 737 C C . SER A 1 88 ? -17.059 18.090 40.095 1.00 52.69 88 SER A C 1
ATOM 739 O O . SER A 1 88 ? -17.272 17.990 41.297 1.00 52.69 88 SER A O 1
ATOM 741 N N . THR A 1 89 ? -16.270 19.050 39.593 1.00 51.19 89 THR A N 1
ATOM 742 C CA . THR A 1 89 ? -15.516 20.021 40.407 1.00 51.19 89 THR A CA 1
ATOM 743 C C . THR A 1 89 ? -16.316 21.296 40.680 1.00 51.19 89 THR A C 1
ATOM 745 O O . THR A 1 89 ? -16.190 21.871 41.753 1.00 51.19 89 THR A O 1
ATOM 748 N N . LEU A 1 90 ? -17.180 21.720 39.753 1.00 45.75 90 LEU A N 1
ATOM 749 C CA . LEU A 1 90 ? -18.141 22.820 39.933 1.00 45.75 90 LEU A CA 1
ATOM 750 C C . LEU A 1 90 ? -19.540 22.292 40.246 1.00 45.75 90 LEU A C 1
ATOM 752 O O . LEU A 1 90 ? -20.527 22.785 39.701 1.00 45.75 90 LEU A O 1
ATOM 756 N N . GLY A 1 91 ? -19.616 21.263 41.096 1.00 40.78 91 GLY A N 1
ATOM 757 C CA . GLY A 1 91 ? -20.859 20.586 41.442 1.00 40.78 91 GLY A CA 1
ATOM 758 C C . GLY A 1 91 ? -22.041 21.548 41.567 1.00 40.78 91 GLY A C 1
ATOM 759 O O . GLY A 1 91 ? -21.967 22.523 42.301 1.00 40.78 91 GLY A O 1
ATOM 760 N N . SER A 1 92 ? -23.123 21.261 40.835 1.00 43.06 92 SER A N 1
ATOM 761 C CA . SER A 1 92 ? -24.483 21.716 41.150 1.00 43.06 92 SER A CA 1
ATOM 762 C C . SER A 1 92 ? -24.601 23.169 41.655 1.00 43.06 92 SER A C 1
ATOM 764 O O . SER A 1 92 ? -25.232 23.423 42.684 1.00 43.06 92 SER A O 1
ATOM 766 N N . ILE A 1 93 ? -24.047 24.155 40.950 1.00 44.22 93 ILE A N 1
ATOM 767 C CA . ILE A 1 93 ? -24.425 25.547 41.216 1.00 44.22 93 ILE A CA 1
ATOM 768 C C . ILE A 1 93 ? -25.589 25.893 40.284 1.00 44.22 93 ILE A C 1
ATOM 770 O O . ILE A 1 93 ? -25.412 26.070 39.082 1.00 44.22 93 ILE A O 1
ATOM 774 N N . THR A 1 94 ? -26.778 25.982 40.894 1.00 40.50 94 THR A N 1
ATOM 775 C CA . THR A 1 94 ? -28.135 26.239 40.352 1.00 40.50 94 THR A CA 1
ATOM 776 C C . THR A 1 94 ? -28.860 24.978 39.839 1.00 40.50 94 THR A C 1
ATOM 778 O O . THR A 1 94 ? -28.388 24.286 38.952 1.00 40.50 94 THR A O 1
ATOM 781 N N . CYS A 1 95 ? -29.991 24.539 40.406 1.00 35.31 95 CYS A N 1
ATOM 782 C CA . CYS A 1 95 ? -31.186 25.316 40.736 1.00 35.31 95 CYS A CA 1
ATOM 783 C C . CYS A 1 95 ? -31.928 24.794 41.981 1.00 35.31 95 CYS A C 1
ATOM 785 O O . CYS A 1 95 ? -32.672 23.818 41.912 1.00 35.31 95 CYS A O 1
ATOM 787 N N . SER A 1 96 ? -31.852 25.558 43.070 1.00 40.19 96 SER A N 1
ATOM 788 C CA . SER A 1 96 ? -32.976 25.748 43.988 1.00 40.19 96 SER A CA 1
ATOM 789 C C . SER A 1 96 ? -33.189 27.251 44.156 1.00 40.19 96 SER A C 1
ATOM 791 O O . SER A 1 96 ? -32.714 27.840 45.115 1.00 40.19 96 SER A O 1
ATOM 793 N N . HIS A 1 97 ? -33.828 27.900 43.174 1.00 35.88 97 HIS A N 1
ATOM 794 C CA . HIS A 1 97 ? -34.713 29.037 43.445 1.00 35.88 97 HIS A CA 1
ATOM 795 C C . HIS A 1 97 ? -35.552 29.449 42.222 1.00 35.88 97 HIS A C 1
ATOM 797 O O . HIS A 1 97 ? -35.040 29.856 41.185 1.00 35.88 97 HIS A O 1
ATOM 803 N N . ARG A 1 98 ? -36.871 29.288 42.389 1.00 46.53 98 ARG A N 1
ATOM 804 C CA . ARG A 1 98 ? -37.989 30.136 41.938 1.00 46.53 98 ARG A CA 1
ATOM 805 C C . ARG A 1 98 ? -37.656 31.265 40.940 1.00 46.53 98 ARG A C 1
ATOM 807 O O . ARG A 1 98 ? -37.116 32.275 41.362 1.00 46.53 98 ARG A O 1
ATOM 814 N N . ILE A 1 99 ? -38.181 31.170 39.708 1.00 34.62 99 ILE A N 1
ATOM 815 C CA . ILE A 1 99 ? -38.814 32.299 38.993 1.00 34.62 99 ILE A CA 1
ATOM 816 C C . ILE A 1 99 ? -40.050 31.788 38.233 1.00 34.62 99 ILE A C 1
ATOM 818 O O . ILE A 1 99 ? -39.983 30.877 37.406 1.00 34.62 99 ILE A O 1
ATOM 822 N N . GLU A 1 100 ? -41.182 32.397 38.572 1.00 40.22 100 GLU A N 1
ATOM 823 C CA . GLU A 1 100 ? -42.449 32.375 37.852 1.00 40.22 100 GLU A CA 1
ATOM 824 C C . GLU A 1 100 ? -42.359 33.050 36.469 1.00 40.22 100 GLU A C 1
ATOM 826 O O . GLU A 1 100 ? -41.721 34.083 36.311 1.00 40.22 100 GLU A O 1
ATOM 831 N N . LYS A 1 101 ? -43.173 32.513 35.551 1.00 36.38 101 LYS A N 1
ATOM 832 C CA . LYS A 1 101 ? -43.861 33.154 34.409 1.00 36.38 101 LYS A CA 1
ATOM 833 C C . LYS A 1 101 ? -43.160 33.387 33.050 1.00 36.38 101 LYS A C 1
ATOM 835 O O . LYS A 1 101 ? -42.118 34.009 32.917 1.00 36.38 101 LYS A O 1
ATOM 840 N N . CYS A 1 102 ? -43.959 32.969 32.056 1.00 35.00 102 CYS A N 1
ATOM 841 C CA . CYS A 1 102 ? -44.090 33.331 30.638 1.00 35.00 102 CYS A CA 1
ATOM 842 C C . CYS A 1 102 ? -43.091 32.803 29.589 1.00 35.00 102 CYS A C 1
ATOM 844 O O . CYS A 1 102 ? -41.917 33.143 29.574 1.00 35.00 102 CYS A O 1
ATOM 846 N N . GLY A 1 103 ? -43.635 32.027 28.636 1.00 34.28 103 GLY A N 1
ATOM 847 C CA . GLY A 1 103 ? -42.989 31.607 27.385 1.00 34.28 103 GLY A CA 1
ATOM 848 C C . GLY A 1 103 ? -42.978 30.088 27.197 1.00 34.28 103 GLY A C 1
ATOM 849 O O . GLY A 1 103 ? -42.251 29.381 27.889 1.00 34.28 103 GLY A O 1
ATOM 850 N N . THR A 1 104 ? -43.808 29.590 26.281 1.00 46.25 104 THR A N 1
ATOM 851 C CA . THR A 1 104 ? -44.181 28.187 26.002 1.00 46.25 104 THR A CA 1
ATOM 852 C C . THR A 1 104 ? -43.023 27.176 26.027 1.00 46.25 104 THR A C 1
ATOM 854 O O . THR A 1 104 ? -42.332 26.922 25.044 1.00 46.25 104 THR A O 1
ATOM 857 N N . LYS A 1 105 ? -42.853 26.558 27.201 1.00 40.50 105 LYS A N 1
ATOM 858 C CA . LYS A 1 105 ? -41.812 25.582 27.568 1.00 40.50 105 LYS A CA 1
ATOM 859 C C . LYS A 1 105 ? -42.213 24.116 27.331 1.00 40.50 105 LYS A C 1
ATOM 861 O O . LYS A 1 105 ? -41.373 23.235 27.478 1.00 40.50 105 LYS A O 1
ATOM 866 N N . SER A 1 106 ? -43.478 23.846 27.001 1.00 44.00 106 SER A N 1
ATOM 867 C CA . SER A 1 106 ? -44.042 22.487 27.040 1.00 44.00 106 SER A CA 1
ATOM 868 C C . SER A 1 106 ? -43.442 21.557 25.981 1.00 44.00 106 SER A C 1
ATOM 870 O O . SER A 1 106 ? -43.107 20.420 26.288 1.00 44.00 106 SER A O 1
ATOM 872 N N . GLU A 1 107 ? -43.194 22.054 24.769 1.00 45.62 107 GLU A N 1
ATOM 873 C CA . GLU A 1 107 ? -42.773 21.205 23.647 1.00 45.62 107 GLU A CA 1
ATOM 874 C C . GLU A 1 107 ? -41.273 20.856 23.691 1.00 45.62 107 GLU A C 1
ATOM 876 O O . GLU A 1 107 ? -40.881 19.698 23.555 1.00 45.62 107 GLU A O 1
ATOM 881 N N . LYS A 1 108 ? -40.410 21.828 24.026 1.00 44.22 108 LYS A N 1
ATOM 882 C CA . LYS A 1 108 ? -38.960 21.587 24.179 1.00 44.22 108 LYS A CA 1
ATOM 883 C C . LYS A 1 108 ? -38.606 20.740 25.404 1.00 44.22 108 LYS A C 1
ATOM 885 O O . LYS A 1 108 ? -37.583 20.057 25.393 1.00 44.22 108 LYS A O 1
ATOM 890 N N . ILE A 1 109 ? -39.418 20.783 26.464 1.00 48.91 109 ILE A N 1
ATOM 891 C CA . ILE A 1 109 ? -39.211 19.943 27.652 1.00 48.91 109 ILE A CA 1
ATOM 892 C C . ILE A 1 109 ? -39.652 18.507 27.375 1.00 48.91 109 ILE A C 1
ATOM 894 O O . ILE A 1 109 ? -39.010 17.586 27.873 1.00 48.91 109 ILE A O 1
ATOM 898 N N . GLU A 1 110 ? -40.695 18.293 26.575 1.00 49.06 110 GLU A N 1
ATOM 899 C CA . GLU A 1 110 ? -41.148 16.942 26.246 1.00 49.06 110 GLU A CA 1
ATOM 900 C C . GLU A 1 110 ? -40.177 16.217 25.307 1.00 49.06 110 GLU A C 1
ATOM 902 O O . GLU A 1 110 ? -39.864 15.052 25.554 1.00 49.06 110 GLU A O 1
ATOM 907 N N . ILE A 1 111 ? -39.608 16.917 24.318 1.00 53.22 111 ILE A N 1
ATOM 908 C CA . ILE A 1 111 ? -38.561 16.365 23.440 1.00 53.22 111 ILE A CA 1
ATOM 909 C C . ILE A 1 111 ? -37.316 15.996 24.261 1.00 53.22 111 ILE A C 1
ATOM 911 O O . ILE A 1 111 ? -36.880 14.847 24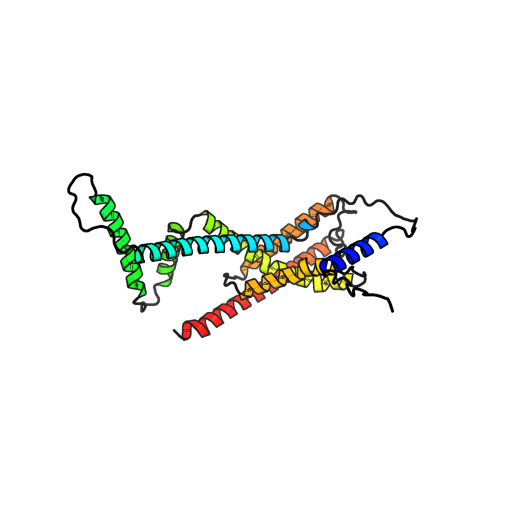.226 1.00 53.22 111 ILE A O 1
ATOM 915 N N . ARG A 1 112 ? -36.818 16.901 25.119 1.00 46.72 112 ARG A N 1
ATOM 916 C CA . ARG A 1 112 ? -35.674 16.596 26.002 1.00 46.72 112 ARG A CA 1
ATOM 917 C C . ARG A 1 112 ? -35.966 15.501 27.023 1.00 46.72 112 ARG A C 1
ATOM 919 O O . ARG A 1 112 ? -35.069 14.735 27.357 1.00 46.72 112 ARG A O 1
ATOM 926 N N . LYS A 1 113 ? -37.196 15.409 27.541 1.00 53.25 113 LYS A N 1
ATOM 927 C CA . LYS A 1 113 ? -37.592 14.321 28.448 1.00 53.25 113 LYS A CA 1
ATOM 928 C C . LYS A 1 113 ? -37.668 12.984 27.716 1.00 53.25 113 LYS A C 1
ATOM 930 O O . LYS A 1 113 ? -37.291 11.989 28.323 1.00 53.25 113 LYS A O 1
ATOM 935 N N . LYS A 1 114 ? -38.106 12.948 26.451 1.00 52.53 114 LYS A N 1
ATOM 936 C CA . LYS A 1 114 ? -38.097 11.735 25.611 1.00 52.53 114 LYS A CA 1
ATOM 937 C C . LYS A 1 114 ? -36.668 11.294 25.281 1.00 52.53 114 LYS A C 1
ATOM 939 O O . LYS A 1 114 ? -36.360 10.121 25.465 1.00 52.53 114 LYS A O 1
ATOM 944 N N . GLU A 1 115 ? -35.784 12.225 24.923 1.00 50.22 115 GLU A N 1
ATOM 945 C CA . GLU A 1 115 ? -34.360 11.946 24.676 1.00 50.22 115 GLU A CA 1
ATOM 946 C C . GLU A 1 115 ? -33.639 11.448 25.940 1.00 50.22 115 GLU A C 1
ATOM 948 O O . GLU A 1 115 ? -32.972 10.416 25.898 1.00 50.22 115 GLU A O 1
ATOM 953 N N . LEU A 1 116 ? -33.833 12.096 27.099 1.00 49.28 116 LEU A N 1
ATOM 954 C CA . LEU A 1 116 ? -33.234 11.633 28.360 1.00 49.28 116 LEU A CA 1
ATOM 955 C C . LEU A 1 116 ? -33.795 10.288 28.837 1.00 49.28 116 LEU A C 1
ATOM 957 O O . LEU A 1 116 ? -33.053 9.516 29.440 1.00 49.28 116 LEU A O 1
ATOM 961 N N . LYS A 1 117 ? -35.081 9.992 28.592 1.00 49.19 117 LYS A N 1
ATOM 962 C CA . LYS A 1 117 ? -35.648 8.673 28.918 1.00 49.19 117 LYS A CA 1
ATOM 963 C C . LYS A 1 117 ? -35.008 7.587 28.056 1.00 49.19 117 LYS A C 1
ATOM 965 O O . LYS A 1 117 ? -34.647 6.554 28.595 1.00 49.19 117 LYS A O 1
ATOM 970 N N . MET A 1 118 ? -34.805 7.856 26.765 1.00 46.84 118 MET A N 1
ATOM 971 C CA . MET A 1 118 ? -34.181 6.921 25.824 1.00 46.84 118 MET A CA 1
ATOM 972 C C . MET A 1 118 ? -32.714 6.633 26.182 1.00 46.84 118 MET A C 1
ATOM 974 O O . MET A 1 118 ? -32.310 5.475 26.224 1.00 46.84 118 MET A O 1
ATOM 978 N N . VAL A 1 119 ? -31.941 7.669 26.531 1.00 46.50 119 VAL A N 1
ATOM 979 C CA . VAL A 1 119 ? -30.539 7.520 26.969 1.00 46.50 119 VAL A CA 1
ATOM 980 C C . VAL A 1 119 ? -30.444 6.772 28.300 1.00 46.50 119 VAL A C 1
ATOM 982 O O . VAL A 1 119 ? -29.576 5.918 28.463 1.00 46.50 119 VAL A O 1
ATOM 985 N N . LYS A 1 120 ? -31.355 7.039 29.244 1.00 43.16 120 LYS A N 1
ATOM 986 C CA . LYS A 1 120 ? -31.367 6.352 30.539 1.00 43.16 120 LYS A CA 1
ATOM 987 C C . LYS A 1 120 ? -31.729 4.869 30.404 1.00 43.16 120 LYS A C 1
ATOM 989 O O . LYS A 1 120 ? -31.081 4.043 31.028 1.00 43.16 120 LYS A O 1
ATOM 994 N N . THR A 1 121 ? -32.675 4.520 29.530 1.00 45.62 121 THR A N 1
ATOM 995 C CA . THR A 1 121 ? -32.991 3.113 29.228 1.00 45.62 121 THR A CA 1
ATOM 996 C C . THR A 1 121 ? -31.818 2.383 28.567 1.00 45.62 121 THR A C 1
ATOM 998 O O . THR A 1 121 ? -31.611 1.210 28.853 1.00 45.62 121 THR A O 1
ATOM 1001 N N . TYR A 1 122 ? -31.019 3.072 27.746 1.00 39.91 122 TYR A N 1
ATOM 1002 C CA . TYR A 1 122 ? -29.839 2.488 27.100 1.00 39.91 122 TYR A CA 1
ATOM 1003 C C . TYR A 1 122 ? -28.685 2.237 28.085 1.00 39.91 122 TYR A C 1
ATOM 1005 O O . TYR A 1 122 ? -28.044 1.193 28.026 1.00 39.91 122 TYR A O 1
ATOM 1013 N N . CYS A 1 123 ? -28.445 3.160 29.025 1.00 39.88 123 CYS A N 1
ATOM 1014 C CA . CYS A 1 123 ? -27.443 2.968 30.077 1.00 39.88 123 CYS A CA 1
ATOM 1015 C C . CYS A 1 123 ? -27.872 1.909 31.106 1.00 39.88 123 CYS A C 1
ATOM 1017 O O . CYS A 1 123 ? -27.058 1.064 31.461 1.00 39.88 123 CYS A O 1
ATOM 1019 N N . ASP A 1 124 ? -29.145 1.886 31.516 1.00 39.12 124 ASP A N 1
ATOM 1020 C CA . ASP A 1 124 ? -29.662 0.888 32.469 1.00 39.12 124 ASP A CA 1
ATOM 1021 C C . ASP A 1 124 ? -29.727 -0.534 31.851 1.00 39.12 124 ASP A C 1
ATOM 1023 O O . ASP A 1 124 ? -29.706 -1.530 32.574 1.00 39.12 124 ASP A O 1
ATOM 1027 N N . GLN A 1 125 ? -29.767 -0.660 30.515 1.00 39.91 125 GLN A N 1
ATOM 1028 C CA . GLN A 1 125 ? -29.651 -1.948 29.808 1.00 39.91 125 GLN A CA 1
ATOM 1029 C C . GLN A 1 125 ? -28.220 -2.498 29.758 1.00 39.91 125 GLN A C 1
ATOM 1031 O O . GLN A 1 125 ? -28.044 -3.695 29.537 1.00 39.91 125 GLN A O 1
ATOM 1036 N N . GLN A 1 126 ? -27.206 -1.658 29.963 1.00 41.12 126 GLN A N 1
ATOM 1037 C CA . GLN A 1 126 ? -25.807 -2.076 29.894 1.00 41.12 126 GLN A CA 1
ATOM 1038 C C . GLN A 1 126 ? -25.341 -2.784 31.180 1.00 41.12 126 GLN A C 1
ATOM 1040 O O . GLN A 1 126 ? -24.406 -3.579 31.128 1.00 41.12 126 GLN A O 1
ATOM 1045 N N . ASP A 1 127 ? -26.055 -2.582 32.293 1.00 36.25 127 ASP A N 1
ATOM 1046 C CA . ASP A 1 127 ? -25.765 -3.206 33.591 1.00 36.25 127 ASP A CA 1
ATOM 1047 C C . ASP A 1 127 ? -26.465 -4.572 33.796 1.00 36.25 127 ASP A C 1
ATOM 1049 O O . ASP A 1 127 ? -26.236 -5.235 34.804 1.00 36.25 127 ASP A O 1
ATOM 1053 N N . ASN A 1 128 ? -27.284 -5.041 32.840 1.00 38.53 128 ASN A N 1
ATOM 1054 C CA . ASN A 1 128 ? -27.997 -6.330 32.903 1.00 38.53 128 ASN A CA 1
ATOM 1055 C C . ASN A 1 128 ? -27.899 -7.114 31.575 1.00 38.53 128 ASN A C 1
ATOM 1057 O O . ASN A 1 128 ? -28.892 -7.323 30.875 1.00 38.53 128 ASN A O 1
ATOM 1061 N N . CYS A 1 129 ? -26.704 -7.584 31.209 1.00 37.56 129 CYS A N 1
ATOM 1062 C CA . CYS A 1 129 ? -26.504 -8.404 30.007 1.00 37.56 129 CYS A CA 1
ATOM 1063 C C . CYS A 1 129 ? -26.625 -9.913 30.287 1.00 37.56 129 CYS A C 1
ATOM 1065 O O . CYS A 1 129 ? -25.637 -10.634 30.346 1.00 37.56 129 CYS A O 1
ATOM 1067 N N . TYR A 1 130 ? -27.863 -10.399 30.362 1.00 40.44 130 TYR A N 1
ATOM 1068 C CA . TYR A 1 130 ? -28.227 -11.729 29.861 1.00 40.44 130 TYR A CA 1
ATOM 1069 C C . TYR A 1 130 ? -29.462 -11.554 28.974 1.00 40.44 130 TYR A C 1
ATOM 1071 O O . TYR A 1 130 ? -30.584 -11.503 29.473 1.00 40.44 130 TYR A O 1
ATOM 1079 N N . LEU A 1 131 ? -29.274 -11.434 27.656 1.00 37.34 131 LEU A N 1
ATOM 1080 C CA . LEU A 1 131 ? -30.375 -11.473 26.688 1.00 37.34 131 LEU A CA 1
ATOM 1081 C C . LEU A 1 131 ? -30.017 -12.329 25.461 1.00 37.34 131 LEU A C 1
ATOM 1083 O O . LEU A 1 131 ? -28.842 -12.443 25.106 1.00 37.34 131 LEU A O 1
ATOM 1087 N N . PRO A 1 132 ? -31.025 -12.971 24.838 1.00 34.12 132 PRO A N 1
ATOM 1088 C CA . PRO A 1 132 ? -30.857 -14.133 23.981 1.00 34.12 132 PRO A CA 1
ATOM 1089 C C . PRO A 1 132 ? -30.449 -13.780 22.544 1.00 34.12 132 PRO A C 1
ATOM 1091 O O . PRO A 1 132 ? -30.516 -12.635 22.093 1.00 34.12 132 PRO A O 1
ATOM 1094 N N . SER A 1 133 ? -30.043 -14.824 21.823 1.00 38.91 133 SER A N 1
ATOM 1095 C CA . SER A 1 133 ? -29.357 -14.862 20.525 1.00 38.91 133 SER A CA 1
ATOM 1096 C C . SER A 1 133 ? -30.084 -14.260 19.307 1.00 38.91 133 SER A C 1
ATOM 1098 O O . SER A 1 133 ? -29.584 -14.388 18.193 1.00 38.91 133 SER A O 1
ATOM 1100 N N . SER A 1 134 ? -31.214 -13.564 19.470 1.00 39.62 134 SER A N 1
ATOM 1101 C CA . SER A 1 134 ? -31.964 -12.925 18.372 1.00 39.62 134 SER A CA 1
ATOM 1102 C C . SER A 1 134 ? -31.633 -11.436 18.152 1.00 39.62 134 SER A C 1
ATOM 1104 O O . SER A 1 134 ? -32.302 -10.768 17.371 1.00 39.62 134 SER A O 1
ATOM 1106 N N . SER A 1 135 ? -30.629 -10.884 18.843 1.00 44.94 135 SER A N 1
ATOM 1107 C CA . SER A 1 135 ? -30.389 -9.432 18.988 1.00 44.94 135 SER A CA 1
ATOM 1108 C C . SER A 1 135 ? -29.277 -8.832 18.106 1.00 44.94 135 SER A C 1
ATOM 1110 O O . SER A 1 135 ? -28.992 -7.636 18.193 1.00 44.94 135 SER A O 1
ATOM 1112 N N . VAL A 1 136 ? -28.646 -9.619 17.230 1.00 49.84 136 VAL A N 1
ATOM 1113 C CA . VAL A 1 136 ? -27.459 -9.170 16.473 1.00 49.84 136 VAL A CA 1
ATOM 1114 C C . VAL A 1 136 ? -27.789 -8.078 15.437 1.00 49.84 136 VAL A C 1
ATOM 1116 O O . VAL A 1 136 ? -27.023 -7.124 15.300 1.00 49.84 136 VAL A O 1
ATOM 1119 N N . GLU A 1 137 ? -28.944 -8.143 14.765 1.00 47.59 137 GLU A N 1
ATOM 1120 C CA . GLU A 1 137 ? -29.370 -7.106 13.802 1.00 47.59 137 GLU A CA 1
ATOM 1121 C C . GLU A 1 137 ? -29.795 -5.796 14.483 1.00 47.59 137 GLU A C 1
ATOM 1123 O O . GLU A 1 137 ? -29.437 -4.715 14.014 1.00 47.59 137 GLU A O 1
ATOM 1128 N N . SER A 1 138 ? -30.461 -5.879 15.640 1.00 50.03 138 SER A N 1
ATOM 1129 C CA . SER A 1 138 ? -30.879 -4.707 16.428 1.00 50.03 138 SER A CA 1
ATOM 1130 C C . SER A 1 138 ? -29.688 -3.859 16.881 1.00 50.03 138 SER A C 1
ATOM 1132 O O . SER A 1 138 ? -29.763 -2.630 16.890 1.00 50.03 138 SER A O 1
ATOM 1134 N N . ASN A 1 139 ? -28.574 -4.500 17.237 1.00 56.31 139 ASN A N 1
ATOM 1135 C CA . ASN A 1 139 ? -27.372 -3.789 17.661 1.00 56.31 139 ASN A CA 1
ATOM 1136 C C . ASN A 1 139 ? -26.669 -3.102 16.481 1.00 56.31 139 ASN A C 1
ATOM 1138 O O . ASN A 1 139 ? -26.176 -1.987 16.637 1.00 56.31 139 ASN A O 1
ATOM 1142 N N . SER A 1 140 ? -26.651 -3.709 15.288 1.00 60.69 140 SER A N 1
ATOM 1143 C CA . SER A 1 140 ? -25.999 -3.100 14.120 1.00 60.69 140 SER A CA 1
ATOM 1144 C C . SER A 1 140 ? -26.674 -1.800 13.680 1.00 60.69 140 SER A C 1
ATOM 1146 O O . SER A 1 140 ? -25.972 -0.867 13.290 1.00 60.69 140 SER A O 1
ATOM 1148 N N . GLU A 1 141 ? -28.003 -1.730 13.713 1.00 67.81 141 GLU A N 1
ATOM 1149 C CA . GLU A 1 141 ? -28.738 -0.527 13.301 1.00 67.81 141 GLU A CA 1
ATOM 1150 C C . GLU A 1 141 ? -28.625 0.592 14.345 1.00 67.81 141 GLU A C 1
ATOM 1152 O O . GLU A 1 141 ? -28.388 1.747 13.990 1.00 67.81 141 GLU A O 1
ATOM 1157 N N . ALA A 1 142 ? -28.660 0.255 15.639 1.00 68.50 142 ALA A N 1
ATOM 1158 C CA . ALA A 1 142 ? -28.425 1.222 16.712 1.00 68.50 142 ALA A CA 1
ATOM 1159 C C . ALA A 1 142 ? -27.023 1.858 16.629 1.00 68.50 142 ALA A C 1
ATOM 1161 O O . ALA A 1 142 ? -26.880 3.074 16.772 1.00 68.50 142 ALA A O 1
ATOM 1162 N N . TRP A 1 143 ? -25.991 1.061 16.328 1.00 66.00 143 TRP A N 1
ATOM 1163 C CA . TRP A 1 143 ? -24.627 1.563 16.136 1.00 66.00 143 TRP A CA 1
ATOM 1164 C C . TRP A 1 143 ? -24.495 2.489 14.922 1.00 66.00 143 TRP A C 1
ATOM 1166 O O . TRP A 1 143 ? -23.825 3.519 15.020 1.00 66.00 143 TRP A O 1
ATOM 1176 N N . LYS A 1 144 ? -25.139 2.164 13.793 1.00 72.44 144 LYS A N 1
ATOM 1177 C CA . LYS A 1 144 ? -25.149 3.037 12.605 1.00 72.44 144 LYS A CA 1
ATOM 1178 C C . LYS A 1 144 ? -25.803 4.382 12.911 1.00 72.44 144 LYS A C 1
ATOM 1180 O O . LYS A 1 144 ? -25.189 5.418 12.665 1.00 72.44 144 LYS A O 1
ATOM 1185 N N . LEU A 1 145 ? -26.990 4.358 13.516 1.00 73.06 145 LEU A N 1
ATOM 1186 C CA . LEU A 1 145 ? -27.724 5.566 13.901 1.00 73.06 145 LEU A CA 1
ATOM 1187 C C . LEU A 1 145 ? -26.928 6.426 14.890 1.00 73.06 145 LEU A C 1
ATOM 1189 O O . LEU A 1 145 ? -26.909 7.650 14.775 1.00 73.06 145 LEU A O 1
ATOM 1193 N N . TRP A 1 146 ? -26.219 5.802 15.835 1.00 77.44 146 TRP A N 1
ATOM 1194 C CA . TRP A 1 146 ? -25.359 6.528 16.767 1.00 77.44 146 TRP A CA 1
ATOM 1195 C C . TRP A 1 146 ? -24.187 7.221 16.059 1.00 77.44 146 TRP A C 1
ATOM 1197 O O . TRP A 1 146 ? -23.927 8.395 16.335 1.00 77.44 146 TRP A O 1
ATOM 1207 N N . ILE A 1 147 ? -23.513 6.522 15.136 1.00 71.31 147 ILE A N 1
ATOM 1208 C CA . ILE A 1 147 ? -22.407 7.074 14.338 1.00 71.31 147 ILE A CA 1
ATOM 1209 C C . ILE A 1 147 ? -22.886 8.271 13.521 1.00 71.31 147 ILE A C 1
ATOM 1211 O O . ILE A 1 147 ? -22.253 9.324 13.568 1.00 71.31 147 ILE A O 1
ATOM 1215 N N . GLU A 1 148 ? -24.004 8.130 12.814 1.00 75.06 148 GLU A N 1
ATOM 1216 C CA . GLU A 1 148 ? -24.557 9.197 11.975 1.00 75.06 148 GLU A CA 1
ATOM 1217 C C . GLU A 1 148 ? -25.001 10.415 12.797 1.00 75.06 148 GLU A C 1
ATOM 1219 O O . GLU A 1 148 ? -24.867 11.549 12.342 1.00 75.06 148 GLU A O 1
ATOM 1224 N N . ALA A 1 149 ? -25.466 10.204 14.031 1.00 72.88 149 ALA A N 1
ATOM 1225 C CA . ALA A 1 149 ? -25.886 11.286 14.916 1.00 72.88 149 ALA A CA 1
ATOM 1226 C C . ALA A 1 149 ? -24.720 12.025 15.606 1.00 72.88 149 ALA A C 1
ATOM 1228 O O . ALA A 1 149 ? -24.870 13.198 15.951 1.00 72.88 149 ALA A O 1
ATOM 1229 N N . HIS A 1 150 ? -23.576 11.367 15.837 1.00 72.88 150 HIS A N 1
ATOM 1230 C CA . HIS A 1 150 ? -22.504 11.906 16.695 1.00 72.88 150 HIS A CA 1
ATOM 1231 C C . HIS A 1 150 ? -21.168 12.140 15.9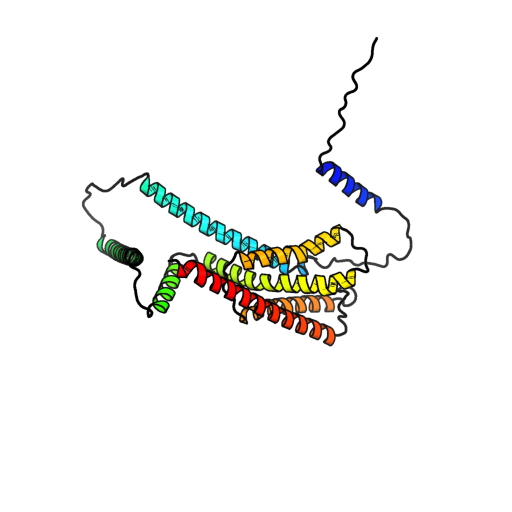88 1.00 72.88 150 HIS A C 1
ATOM 1233 O O . HIS A 1 150 ? -20.361 12.935 16.479 1.00 72.88 150 HIS A O 1
ATOM 1239 N N . ILE A 1 151 ? -20.905 11.474 14.861 1.00 77.38 151 ILE A N 1
ATOM 1240 C CA . ILE A 1 151 ? -19.649 11.614 14.123 1.00 77.38 151 ILE A CA 1
ATOM 1241 C C . ILE A 1 151 ? -19.883 12.526 12.915 1.00 77.38 151 ILE A C 1
ATOM 1243 O O . ILE A 1 151 ? -20.667 12.186 12.031 1.00 77.38 151 ILE A O 1
ATOM 1247 N N . PRO A 1 152 ? -19.181 13.668 12.815 1.00 82.50 152 PRO A N 1
ATOM 1248 C CA . PRO A 1 152 ? -19.295 14.532 11.653 1.00 82.50 152 PRO A CA 1
ATOM 1249 C C . PRO A 1 152 ? -18.935 13.785 10.365 1.00 82.50 152 PRO A C 1
ATOM 1251 O O . PRO A 1 152 ? -17.912 13.097 10.302 1.00 82.50 152 PRO A O 1
ATOM 1254 N N . ASN A 1 153 ? -19.710 14.025 9.305 1.00 85.31 153 ASN A N 1
ATOM 1255 C CA . ASN A 1 153 ? -19.455 13.523 7.950 1.00 85.31 153 ASN A CA 1
ATOM 1256 C C . ASN A 1 153 ? -17.975 13.548 7.505 1.00 85.31 153 ASN A C 1
ATOM 1258 O O . ASN A 1 153 ? -17.518 12.528 6.982 1.00 85.31 153 ASN A O 1
ATOM 1262 N N . PRO A 1 154 ? -17.179 14.623 7.719 1.00 88.50 154 PRO A N 1
ATOM 1263 C CA . PRO A 1 154 ? -15.771 14.616 7.311 1.00 88.50 154 PRO A CA 1
ATOM 1264 C C . PRO A 1 154 ? -14.936 13.523 7.995 1.00 88.50 154 PRO A C 1
ATOM 1266 O O . PRO A 1 154 ? -14.056 12.947 7.363 1.00 88.50 154 PRO A O 1
ATOM 1269 N N . ILE A 1 155 ? -15.222 13.175 9.250 1.00 89.19 155 ILE A N 1
ATOM 1270 C CA . ILE A 1 155 ? -14.473 12.145 9.987 1.00 89.19 155 ILE A CA 1
ATOM 1271 C C . ILE A 1 155 ? -14.822 10.747 9.482 1.00 89.19 155 ILE A C 1
ATOM 1273 O O . ILE A 1 155 ? -13.937 9.907 9.329 1.00 89.19 155 ILE A O 1
ATOM 1277 N N . ILE A 1 156 ? -16.093 10.511 9.149 1.00 88.88 156 ILE A N 1
ATOM 1278 C CA . ILE A 1 156 ? -16.527 9.261 8.512 1.00 88.88 156 ILE A CA 1
ATOM 1279 C C . ILE A 1 156 ? -15.802 9.073 7.173 1.00 88.88 156 ILE A C 1
ATOM 1281 O O . ILE A 1 156 ? -15.349 7.970 6.861 1.00 88.88 156 ILE A O 1
ATOM 1285 N N . ILE A 1 157 ? -15.653 10.147 6.391 1.00 91.62 157 ILE A N 1
ATOM 1286 C CA . ILE A 1 157 ? -14.898 10.119 5.133 1.00 91.62 157 ILE A CA 1
ATOM 1287 C C . ILE A 1 157 ? -13.426 9.777 5.396 1.00 91.62 157 ILE A C 1
ATOM 1289 O O . ILE A 1 157 ? -12.898 8.883 4.737 1.00 91.62 157 ILE A O 1
ATOM 1293 N N . LEU A 1 158 ? -12.780 10.408 6.382 1.00 93.81 158 LEU A N 1
ATOM 1294 C CA . LEU A 1 158 ? -11.387 10.102 6.733 1.00 93.81 158 LEU A CA 1
ATOM 1295 C C . LEU A 1 158 ? -11.197 8.644 7.168 1.00 93.81 158 LEU A C 1
ATOM 1297 O O . LEU A 1 158 ? -10.230 8.016 6.750 1.00 93.81 158 LEU A O 1
ATOM 1301 N N . LEU A 1 159 ? -12.124 8.076 7.944 1.00 91.44 159 LEU A N 1
ATOM 1302 C CA . LEU A 1 159 ? -12.089 6.660 8.332 1.00 91.44 159 LEU A CA 1
ATOM 1303 C C . LEU A 1 159 ? -12.175 5.733 7.111 1.00 91.44 159 LEU A C 1
ATOM 1305 O O . LEU A 1 159 ? -11.406 4.777 7.007 1.00 91.44 159 LEU A O 1
ATOM 1309 N N . LYS A 1 160 ? -13.069 6.035 6.159 1.00 92.25 160 LYS A N 1
ATOM 1310 C CA . LYS A 1 160 ? -13.192 5.280 4.900 1.00 92.25 160 LYS A CA 1
ATOM 1311 C C . LYS A 1 160 ? -11.928 5.390 4.046 1.00 92.25 160 LYS A C 1
ATOM 1313 O O . LYS A 1 160 ? -11.472 4.381 3.513 1.00 92.25 160 LYS A O 1
ATOM 1318 N N . ILE A 1 161 ? -11.353 6.590 3.942 1.00 94.69 161 ILE A N 1
ATOM 1319 C CA . ILE A 1 161 ? -10.092 6.826 3.229 1.00 94.69 161 ILE A CA 1
ATOM 1320 C C . ILE A 1 161 ? -8.953 6.060 3.905 1.00 94.69 161 ILE A C 1
ATOM 1322 O O . ILE A 1 161 ? -8.224 5.353 3.220 1.00 94.69 161 ILE A O 1
ATOM 1326 N N . SER A 1 162 ? -8.826 6.130 5.232 1.00 94.88 162 SER A N 1
ATOM 1327 C CA . SER A 1 162 ? -7.789 5.401 5.972 1.00 94.88 162 SER A CA 1
ATOM 1328 C C . SER A 1 162 ? -7.894 3.894 5.746 1.00 94.88 162 SER A C 1
ATOM 1330 O O . SER A 1 162 ? -6.891 3.253 5.435 1.00 94.88 162 SER A O 1
ATOM 1332 N N . TRP A 1 163 ? -9.110 3.341 5.791 1.00 94.88 163 TRP A N 1
ATOM 1333 C CA . TRP A 1 163 ? -9.349 1.931 5.490 1.00 94.88 163 TRP A CA 1
ATOM 1334 C C . TRP A 1 163 ? -8.990 1.568 4.042 1.00 94.88 163 TRP A C 1
ATOM 1336 O O . TRP A 1 163 ? -8.365 0.535 3.806 1.00 94.88 163 TRP A O 1
ATOM 1346 N N . LEU A 1 164 ? -9.337 2.405 3.061 1.00 95.25 164 LEU A N 1
ATOM 1347 C CA . LEU A 1 164 ? -8.944 2.178 1.667 1.00 95.25 164 LEU A CA 1
ATOM 1348 C C . LEU A 1 164 ? -7.416 2.189 1.513 1.00 95.25 164 LEU A C 1
ATOM 1350 O O . LEU A 1 164 ? -6.856 1.256 0.941 1.00 95.25 164 LEU A O 1
ATOM 1354 N N . LEU A 1 165 ? -6.747 3.209 2.058 1.00 95.50 165 LEU A N 1
ATOM 1355 C CA . LEU A 1 165 ? -5.289 3.341 2.018 1.00 95.50 165 LEU A CA 1
ATOM 1356 C C . LEU A 1 165 ? -4.601 2.146 2.689 1.00 95.50 165 LEU A C 1
ATOM 1358 O O . LEU A 1 165 ? -3.634 1.625 2.144 1.00 95.50 165 LEU A O 1
ATOM 1362 N N . TYR A 1 166 ? -5.144 1.663 3.809 1.00 95.06 166 TYR A N 1
ATOM 1363 C CA . TYR A 1 166 ? -4.671 0.454 4.482 1.00 95.06 166 TYR A CA 1
ATOM 1364 C C . TYR A 1 166 ? -4.726 -0.779 3.564 1.00 95.06 166 TYR A C 1
ATOM 1366 O O . TYR A 1 166 ? -3.739 -1.499 3.422 1.00 95.06 166 TYR A O 1
ATOM 1374 N N . ASN A 1 167 ? -5.860 -1.012 2.891 1.00 94.62 167 ASN A N 1
ATOM 1375 C CA . ASN A 1 167 ? -5.999 -2.157 1.982 1.00 94.62 167 ASN A CA 1
ATOM 1376 C C . ASN A 1 167 ? -5.076 -2.047 0.758 1.00 94.62 167 ASN A C 1
ATOM 1378 O O . ASN A 1 167 ? -4.592 -3.063 0.263 1.00 94.62 167 ASN A O 1
ATOM 1382 N N . LEU A 1 168 ? -4.804 -0.830 0.278 1.00 94.94 168 LEU A N 1
ATOM 1383 C CA . LEU A 1 168 ? -3.824 -0.616 -0.784 1.00 94.94 168 LEU A CA 1
ATOM 1384 C C . LEU A 1 168 ? -2.406 -0.917 -0.300 1.00 94.94 168 LEU A C 1
ATOM 1386 O O . LEU A 1 168 ? -1.662 -1.613 -0.994 1.00 94.94 168 LEU A O 1
ATOM 1390 N N . ILE A 1 169 ? -2.028 -0.412 0.878 1.00 94.88 169 ILE A N 1
ATOM 1391 C CA . ILE A 1 169 ? -0.629 -0.400 1.297 1.00 94.88 169 ILE A CA 1
ATOM 1392 C C . ILE A 1 169 ? -0.130 -1.750 1.794 1.00 94.88 169 ILE A C 1
ATOM 1394 O O . ILE A 1 169 ? 0.941 -2.176 1.378 1.00 94.88 169 ILE A O 1
ATOM 1398 N N . VAL A 1 170 ? -0.909 -2.456 2.618 1.00 94.06 170 VAL A N 1
ATOM 1399 C CA . VAL A 1 170 ? -0.414 -3.646 3.326 1.00 94.06 170 VAL A CA 1
ATOM 1400 C C . VAL A 1 170 ? 0.103 -4.717 2.375 1.00 94.06 170 VAL A C 1
ATOM 1402 O O . VAL A 1 170 ? 1.176 -5.270 2.589 1.00 94.06 170 VAL A O 1
ATOM 1405 N N . ILE A 1 171 ? -0.645 -5.005 1.311 1.00 95.81 171 ILE A N 1
ATOM 1406 C CA . ILE A 1 171 ? -0.230 -6.019 0.341 1.00 95.81 171 ILE A CA 1
ATOM 1407 C C . ILE A 1 171 ? 0.765 -5.449 -0.668 1.00 95.81 171 ILE A C 1
ATOM 1409 O O . ILE A 1 171 ? 1.726 -6.133 -1.017 1.00 95.81 171 ILE A O 1
ATOM 1413 N N . SER A 1 172 ? 0.573 -4.209 -1.137 1.00 94.56 172 SER A N 1
ATOM 1414 C CA . SER A 1 172 ? 1.447 -3.649 -2.177 1.00 94.56 172 SER A CA 1
ATOM 1415 C C . SER A 1 172 ? 2.891 -3.497 -1.707 1.00 94.56 172 SER A C 1
ATOM 1417 O O . SER A 1 172 ? 3.796 -3.792 -2.481 1.00 94.56 172 SER A O 1
ATOM 1419 N N . THR A 1 173 ? 3.136 -3.096 -0.458 1.00 94.44 173 THR A N 1
ATOM 1420 C CA . THR A 1 173 ? 4.502 -2.942 0.070 1.00 94.44 173 THR A CA 1
ATOM 1421 C C . THR A 1 173 ? 5.219 -4.277 0.164 1.00 94.44 173 THR A C 1
ATOM 1423 O O . THR A 1 173 ? 6.353 -4.383 -0.310 1.00 94.44 173 THR A O 1
ATOM 1426 N N . ILE A 1 174 ? 4.536 -5.305 0.675 1.00 93.69 174 ILE A N 1
ATOM 1427 C CA . ILE A 1 174 ? 5.068 -6.666 0.793 1.00 93.69 174 ILE A CA 1
ATOM 1428 C C . ILE A 1 174 ? 5.379 -7.233 -0.594 1.00 93.69 174 ILE A C 1
ATOM 1430 O O . ILE A 1 174 ? 6.477 -7.743 -0.808 1.00 93.69 174 ILE A O 1
ATOM 1434 N N . VAL A 1 175 ? 4.462 -7.093 -1.558 1.00 94.62 175 VAL A N 1
ATOM 1435 C CA . VAL A 1 175 ? 4.674 -7.548 -2.944 1.00 94.62 175 VAL A CA 1
ATOM 1436 C C . VAL A 1 175 ? 5.840 -6.806 -3.599 1.00 94.62 175 VAL A C 1
ATOM 1438 O O . VAL A 1 175 ? 6.700 -7.446 -4.205 1.00 94.62 175 VAL A O 1
ATOM 1441 N N . VAL A 1 176 ? 5.912 -5.479 -3.457 1.00 92.25 176 VAL A N 1
ATOM 1442 C CA . VAL A 1 176 ? 7.016 -4.660 -3.987 1.00 92.25 176 VAL A CA 1
ATOM 1443 C C . VAL A 1 176 ? 8.347 -5.077 -3.370 1.00 92.25 176 VAL A C 1
ATOM 1445 O O . VAL A 1 176 ? 9.338 -5.200 -4.078 1.00 92.25 176 VAL A O 1
ATOM 1448 N N . THR A 1 177 ? 8.370 -5.337 -2.068 1.00 93.06 177 THR A N 1
ATOM 1449 C CA . THR A 1 177 ? 9.581 -5.735 -1.340 1.00 93.06 177 THR A CA 1
ATOM 1450 C C . THR A 1 177 ? 10.040 -7.117 -1.753 1.00 93.06 177 THR A C 1
ATOM 1452 O O . THR A 1 177 ? 11.207 -7.296 -2.083 1.00 93.06 177 THR A O 1
ATOM 1455 N N . PHE A 1 178 ? 9.116 -8.075 -1.816 1.00 92.50 178 PHE A N 1
ATOM 1456 C CA . PHE A 1 178 ? 9.403 -9.410 -2.317 1.00 92.50 178 PHE A CA 1
ATOM 1457 C C . PHE A 1 178 ? 9.949 -9.354 -3.746 1.00 92.50 178 PHE A C 1
ATOM 1459 O O . PHE A 1 178 ? 10.979 -9.957 -4.029 1.00 92.50 178 PHE A O 1
ATOM 1466 N N . THR A 1 179 ? 9.301 -8.594 -4.630 1.00 90.62 179 THR A N 1
ATOM 1467 C CA . THR A 1 179 ? 9.713 -8.483 -6.036 1.00 90.62 179 THR A CA 1
ATOM 1468 C C . THR A 1 179 ? 11.082 -7.817 -6.164 1.00 90.62 179 THR A C 1
ATOM 1470 O O . THR A 1 179 ? 11.938 -8.303 -6.897 1.00 90.62 179 THR A O 1
ATOM 1473 N N . TYR A 1 180 ? 11.315 -6.742 -5.410 1.00 88.94 180 TYR A N 1
ATOM 1474 C CA . TYR A 1 180 ? 12.597 -6.052 -5.394 1.00 88.94 180 TYR A CA 1
ATOM 1475 C C . TYR A 1 180 ? 13.716 -6.979 -4.911 1.00 88.94 180 TYR A C 1
ATOM 1477 O O . TYR A 1 180 ? 14.661 -7.218 -5.651 1.00 88.94 180 TYR A O 1
ATOM 1485 N N . PHE A 1 181 ? 13.596 -7.569 -3.719 1.00 88.31 181 PHE A N 1
ATOM 1486 C CA . PHE A 1 181 ? 14.673 -8.388 -3.154 1.00 88.31 181 PHE A CA 1
ATOM 1487 C C . PHE A 1 181 ? 14.866 -9.735 -3.858 1.00 88.31 181 PHE A C 1
ATOM 1489 O O . PHE A 1 181 ? 15.969 -10.267 -3.817 1.00 88.31 181 PHE A O 1
ATOM 1496 N N . SER A 1 182 ? 13.833 -10.284 -4.505 1.00 86.94 182 SER A N 1
ATOM 1497 C CA . SER A 1 182 ? 13.934 -11.590 -5.180 1.00 86.94 182 SER A CA 1
ATOM 1498 C C . SER A 1 182 ? 14.376 -11.493 -6.637 1.00 86.94 182 SER A C 1
ATOM 1500 O O . SER A 1 182 ? 14.899 -12.467 -7.164 1.00 86.94 182 SER A O 1
ATOM 1502 N N . PHE A 1 183 ? 14.140 -10.361 -7.304 1.00 82.06 183 PHE A N 1
ATOM 1503 C CA . PHE A 1 183 ? 14.430 -10.221 -8.733 1.00 82.06 183 PHE A CA 1
ATOM 1504 C C . PHE A 1 183 ? 15.370 -9.055 -9.011 1.00 82.06 183 PHE A C 1
ATOM 1506 O O . PHE A 1 183 ? 16.429 -9.264 -9.585 1.00 82.06 183 PHE A O 1
ATOM 1513 N N . VAL A 1 184 ? 15.016 -7.847 -8.573 1.00 80.94 184 VAL A N 1
ATOM 1514 C CA . VAL A 1 184 ? 15.767 -6.628 -8.918 1.00 80.94 184 VAL A CA 1
ATOM 1515 C C . VAL A 1 184 ? 17.116 -6.596 -8.206 1.00 80.94 184 VAL A C 1
ATOM 1517 O O . VAL A 1 184 ? 18.150 -6.526 -8.850 1.00 80.94 184 VAL A O 1
ATOM 1520 N N . PHE A 1 185 ? 17.117 -6.749 -6.882 1.00 79.75 185 PHE A N 1
ATOM 1521 C CA . PHE A 1 185 ? 18.333 -6.728 -6.076 1.00 79.75 185 PHE A CA 1
ATOM 1522 C C . PHE A 1 185 ? 19.321 -7.817 -6.501 1.00 79.75 185 PHE A C 1
ATOM 1524 O O . PHE A 1 185 ? 20.508 -7.549 -6.585 1.00 79.75 185 PHE A O 1
ATOM 1531 N N . ILE A 1 186 ? 18.834 -9.029 -6.798 1.00 76.12 186 ILE A N 1
ATOM 1532 C CA . ILE A 1 186 ? 19.698 -10.142 -7.217 1.00 76.12 186 ILE A CA 1
ATOM 1533 C C . ILE A 1 186 ? 20.338 -9.866 -8.581 1.00 76.12 186 ILE A C 1
ATOM 1535 O O . ILE A 1 186 ? 21.500 -10.206 -8.775 1.00 76.12 186 ILE A O 1
ATOM 1539 N N . MET A 1 187 ? 19.600 -9.253 -9.510 1.00 70.56 187 MET A N 1
ATOM 1540 C CA . MET A 1 187 ? 20.127 -8.880 -10.827 1.00 70.56 187 MET A CA 1
ATOM 1541 C C . MET A 1 187 ? 21.105 -7.701 -10.749 1.00 70.56 187 MET A C 1
ATOM 1543 O O . MET A 1 187 ? 22.066 -7.664 -11.507 1.00 70.56 187 MET A O 1
ATOM 1547 N N . ASP A 1 188 ? 20.898 -6.784 -9.805 1.00 70.50 188 ASP A N 1
ATOM 1548 C CA . ASP A 1 188 ? 21.739 -5.598 -9.628 1.00 70.50 188 ASP A CA 1
ATOM 1549 C C . ASP A 1 188 ? 22.997 -5.866 -8.771 1.00 70.50 188 ASP A C 1
ATOM 1551 O O . ASP A 1 188 ? 23.849 -4.988 -8.671 1.00 70.50 188 ASP A O 1
ATOM 1555 N N . LEU A 1 189 ? 23.165 -7.065 -8.186 1.00 66.62 189 LEU A N 1
ATOM 1556 C CA . LEU A 1 189 ? 24.368 -7.455 -7.417 1.00 66.62 189 LEU A CA 1
ATOM 1557 C C . LEU A 1 189 ? 25.670 -7.369 -8.233 1.00 66.62 189 LEU A C 1
ATOM 1559 O O . LEU A 1 189 ? 26.753 -7.338 -7.653 1.00 66.62 189 LEU A O 1
ATOM 1563 N N . GLU A 1 190 ? 25.575 -7.364 -9.563 1.00 60.38 190 GLU A N 1
ATOM 1564 C CA . GLU A 1 190 ? 26.725 -7.228 -10.461 1.00 60.38 190 GLU A CA 1
ATOM 1565 C C . GLU A 1 190 ? 27.225 -5.776 -10.580 1.00 60.38 190 GLU A C 1
ATOM 1567 O O . GLU A 1 190 ? 28.356 -5.551 -11.012 1.00 60.38 190 GLU A O 1
ATOM 1572 N N . ALA A 1 191 ? 26.422 -4.789 -10.171 1.00 63.44 191 ALA A N 1
ATOM 1573 C CA . ALA A 1 191 ? 26.816 -3.387 -10.106 1.00 63.44 191 ALA A CA 1
ATOM 1574 C C . ALA A 1 191 ? 27.223 -3.034 -8.670 1.00 63.44 191 ALA A C 1
ATOM 1576 O O . ALA A 1 191 ? 26.446 -3.265 -7.751 1.00 63.44 191 ALA A O 1
ATOM 1577 N N . GLU A 1 192 ? 28.407 -2.444 -8.455 1.00 59.34 192 GLU A N 1
ATOM 1578 C CA . GLU A 1 192 ? 28.805 -1.969 -7.120 1.00 59.34 192 GLU A CA 1
ATOM 1579 C C . GLU A 1 192 ? 27.925 -0.781 -6.699 1.00 59.34 192 GLU A C 1
ATOM 1581 O O . GLU A 1 192 ? 28.109 0.336 -7.205 1.00 59.34 192 GLU A O 1
ATOM 1586 N N . PRO A 1 193 ? 26.944 -0.968 -5.796 1.00 66.94 193 PRO A N 1
ATOM 1587 C CA . PRO A 1 193 ? 26.050 0.107 -5.432 1.00 66.94 193 PRO A CA 1
ATOM 1588 C C . PRO A 1 193 ? 26.758 1.012 -4.424 1.00 66.94 193 PRO A C 1
ATOM 1590 O O . PRO A 1 193 ? 27.445 0.565 -3.508 1.00 66.94 193 PRO A O 1
ATOM 1593 N N . THR A 1 194 ? 26.554 2.322 -4.541 1.00 76.94 194 THR A N 1
ATOM 1594 C CA . THR A 1 194 ? 26.972 3.228 -3.467 1.00 76.94 194 THR A CA 1
ATOM 1595 C C . THR A 1 194 ? 26.127 2.973 -2.219 1.00 76.94 194 THR A C 1
ATOM 1597 O O . THR A 1 194 ? 24.921 2.732 -2.305 1.00 76.94 194 THR A O 1
ATOM 1600 N N . TRP A 1 195 ? 26.726 3.113 -1.037 1.00 77.38 195 TRP A N 1
ATOM 1601 C CA . TRP A 1 195 ? 26.027 2.932 0.241 1.00 77.38 195 TRP A CA 1
ATOM 1602 C C . TRP A 1 195 ? 24.772 3.823 0.377 1.00 77.38 195 TRP A C 1
ATOM 1604 O O . TRP A 1 195 ? 23.772 3.428 0.978 1.00 77.38 195 TRP A O 1
ATOM 1614 N N . PHE A 1 196 ? 24.773 5.017 -0.230 1.00 74.50 196 PHE A N 1
ATOM 1615 C CA . PHE A 1 196 ? 23.599 5.895 -0.297 1.00 74.50 196 PHE A CA 1
ATOM 1616 C C . PHE A 1 196 ? 22.445 5.288 -1.109 1.00 74.50 196 PHE A C 1
ATOM 1618 O O . PHE A 1 196 ? 21.280 5.409 -0.713 1.00 74.50 196 PHE A O 1
ATOM 1625 N N . ALA A 1 197 ? 22.746 4.637 -2.237 1.00 74.06 197 ALA A N 1
ATOM 1626 C CA . ALA A 1 197 ? 21.746 3.973 -3.068 1.00 74.06 197 ALA A CA 1
ATOM 1627 C C . ALA A 1 197 ? 21.122 2.778 -2.332 1.00 74.06 197 ALA A C 1
ATOM 1629 O O . ALA A 1 197 ? 19.897 2.618 -2.349 1.00 74.06 197 ALA A O 1
ATOM 1630 N N . GLU A 1 198 ? 21.936 2.006 -1.608 1.00 78.81 198 GLU A N 1
ATOM 1631 C CA . GLU A 1 198 ? 21.470 0.883 -0.788 1.00 78.81 198 GLU A CA 1
ATOM 1632 C C . GLU A 1 198 ? 20.516 1.332 0.321 1.00 78.81 198 GLU A C 1
ATOM 1634 O O . GLU A 1 198 ? 19.425 0.774 0.454 1.00 78.81 198 GLU A O 1
ATOM 1639 N N . ILE A 1 199 ? 20.863 2.383 1.075 1.00 82.44 199 ILE A N 1
ATOM 1640 C CA . ILE A 1 199 ? 19.973 2.942 2.107 1.00 82.44 199 ILE A CA 1
ATOM 1641 C C . ILE A 1 199 ? 18.665 3.432 1.479 1.00 82.44 199 ILE A C 1
ATOM 1643 O O . ILE A 1 199 ? 17.586 3.183 2.024 1.00 82.44 199 ILE A O 1
ATOM 1647 N N . GLY A 1 200 ? 18.736 4.094 0.321 1.00 79.81 200 GLY A N 1
ATOM 1648 C CA . GLY A 1 200 ? 17.553 4.536 -0.415 1.00 79.81 200 GLY A CA 1
ATOM 1649 C C . GLY A 1 200 ? 16.635 3.373 -0.801 1.00 79.81 200 GLY A C 1
ATOM 1650 O O . GLY A 1 200 ? 15.421 3.448 -0.600 1.00 79.81 200 GLY A O 1
ATOM 1651 N N . ASN A 1 201 ? 17.203 2.275 -1.296 1.00 81.56 201 ASN A N 1
ATOM 1652 C CA . ASN A 1 201 ? 16.463 1.065 -1.655 1.00 81.56 201 ASN A CA 1
ATOM 1653 C C . ASN A 1 201 ? 15.881 0.352 -0.425 1.00 81.56 201 ASN A C 1
ATOM 1655 O O . ASN A 1 201 ? 14.700 -0.010 -0.413 1.00 81.56 201 ASN A O 1
ATOM 1659 N N . MET A 1 202 ? 16.660 0.234 0.651 1.00 85.19 202 MET A N 1
ATOM 1660 C CA . MET A 1 202 ? 16.193 -0.294 1.935 1.00 85.19 202 MET A CA 1
ATOM 1661 C C . MET A 1 202 ? 15.046 0.538 2.508 1.00 85.19 202 MET A C 1
ATOM 1663 O O . MET A 1 202 ? 14.097 -0.022 3.053 1.00 85.19 202 MET A O 1
ATOM 1667 N N . HIS A 1 203 ? 15.086 1.862 2.361 1.00 81.44 203 HIS A N 1
ATOM 1668 C CA . HIS A 1 203 ? 14.000 2.739 2.785 1.00 81.44 203 HIS A CA 1
ATOM 1669 C C . HIS A 1 203 ? 12.737 2.537 1.936 1.00 81.44 203 HIS A C 1
ATOM 1671 O O . HIS A 1 203 ? 11.650 2.330 2.479 1.00 81.44 203 HIS A O 1
ATOM 1677 N N . ARG A 1 204 ? 12.870 2.564 0.602 1.00 80.69 204 ARG A N 1
ATOM 1678 C CA . ARG A 1 204 ? 11.739 2.453 -0.338 1.00 80.69 204 ARG A CA 1
ATOM 1679 C C . ARG A 1 204 ? 11.018 1.106 -0.260 1.00 80.69 204 ARG A C 1
ATOM 1681 O O . ARG A 1 204 ? 9.792 1.067 -0.402 1.00 80.69 204 ARG A O 1
ATOM 1688 N N . HIS A 1 205 ? 11.761 0.028 -0.022 1.00 86.38 205 HIS A N 1
ATOM 1689 C CA . HIS A 1 205 ? 11.235 -1.336 -0.037 1.00 86.38 205 HIS A CA 1
ATOM 1690 C C . HIS A 1 205 ? 11.177 -1.932 1.378 1.00 86.38 205 HIS A C 1
ATOM 1692 O O . HIS A 1 205 ? 10.094 -2.194 1.900 1.00 86.38 205 HIS A O 1
ATOM 1698 N N . GLY A 1 206 ? 12.324 -2.062 2.048 1.00 88.19 206 GLY A N 1
ATOM 1699 C CA . GLY A 1 206 ? 12.435 -2.713 3.359 1.00 88.19 206 GLY A CA 1
ATOM 1700 C C . GLY A 1 206 ? 11.628 -2.033 4.471 1.00 88.19 206 GLY A C 1
ATOM 1701 O O . GLY A 1 206 ? 10.720 -2.644 5.039 1.00 88.19 206 GLY A O 1
ATOM 1702 N N . PHE A 1 207 ? 11.917 -0.763 4.773 1.00 89.69 207 PHE A N 1
ATOM 1703 C CA . PHE A 1 207 ? 11.221 -0.022 5.838 1.00 89.69 207 PHE A CA 1
ATOM 1704 C C . PHE A 1 207 ? 9.722 0.118 5.565 1.00 89.69 207 PHE A C 1
ATOM 1706 O O . PHE A 1 207 ? 8.910 -0.004 6.479 1.00 89.69 207 PHE A O 1
ATOM 1713 N N . ASN A 1 208 ? 9.352 0.319 4.303 1.00 90.62 208 ASN A N 1
ATOM 1714 C CA . ASN A 1 208 ? 7.965 0.425 3.867 1.00 90.62 208 ASN A CA 1
ATOM 1715 C C . ASN A 1 208 ? 7.148 -0.836 4.222 1.00 90.62 208 ASN A C 1
ATOM 1717 O O . ASN A 1 208 ? 6.071 -0.746 4.814 1.00 90.62 208 ASN A O 1
ATOM 1721 N N . SER A 1 209 ? 7.695 -2.027 3.957 1.00 93.06 209 SER A N 1
ATOM 1722 C CA . SER A 1 209 ? 7.067 -3.290 4.373 1.00 93.06 209 SER A CA 1
ATOM 1723 C C . SER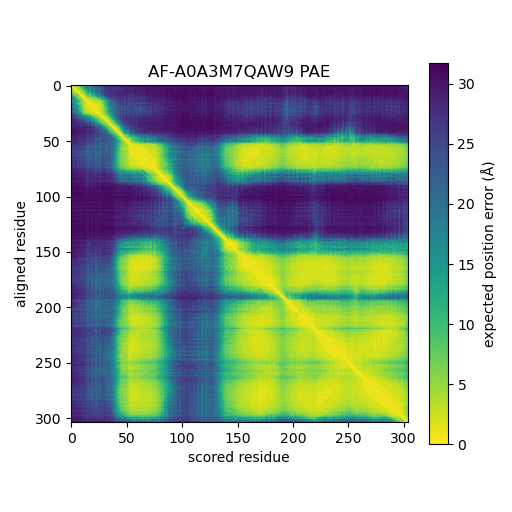 A 1 209 ? 7.075 -3.509 5.876 1.00 93.06 209 SER A C 1
ATOM 1725 O O . SER A 1 209 ? 6.107 -4.041 6.415 1.00 93.06 209 SER A O 1
ATOM 1727 N N . LEU A 1 210 ? 8.138 -3.095 6.568 1.00 94.69 210 LEU A N 1
ATOM 1728 C CA . LEU A 1 210 ? 8.212 -3.224 8.022 1.00 94.69 210 LEU A CA 1
ATOM 1729 C C . LEU A 1 210 ? 7.067 -2.464 8.704 1.00 94.69 210 LEU A C 1
ATOM 1731 O O . LEU A 1 210 ? 6.399 -3.021 9.574 1.00 94.69 210 LEU A O 1
ATOM 1735 N N . VAL A 1 211 ? 6.799 -1.227 8.275 1.00 93.50 211 VAL A N 1
ATOM 1736 C CA . VAL A 1 211 ? 5.676 -0.433 8.798 1.00 93.50 211 VAL A CA 1
ATOM 1737 C C . VAL A 1 211 ? 4.337 -1.114 8.497 1.00 93.50 211 VAL A C 1
ATOM 1739 O O . VAL A 1 211 ? 3.509 -1.244 9.394 1.00 93.50 211 VAL A O 1
ATOM 1742 N N . ALA A 1 212 ? 4.145 -1.636 7.283 1.00 92.38 212 ALA A N 1
ATOM 1743 C CA . ALA A 1 212 ? 2.926 -2.364 6.929 1.00 92.38 212 ALA A CA 1
ATOM 1744 C C . ALA A 1 212 ? 2.704 -3.624 7.790 1.00 92.38 212 ALA A C 1
ATOM 1746 O O . ALA A 1 212 ? 1.580 -3.896 8.211 1.00 92.38 212 ALA A O 1
ATOM 1747 N N . ILE A 1 213 ? 3.763 -4.381 8.100 1.00 93.69 213 ILE A N 1
ATOM 1748 C CA . ILE A 1 213 ? 3.686 -5.548 8.993 1.00 93.69 213 ILE A CA 1
ATOM 1749 C C . ILE A 1 213 ? 3.299 -5.117 10.412 1.00 93.69 213 ILE A C 1
ATOM 1751 O O . ILE A 1 213 ? 2.450 -5.756 11.038 1.00 93.69 213 ILE A O 1
ATOM 1755 N N . ILE A 1 214 ? 3.881 -4.023 10.912 1.00 94.25 214 ILE A N 1
ATOM 1756 C CA . ILE A 1 214 ? 3.512 -3.450 12.212 1.00 94.25 214 ILE A CA 1
ATOM 1757 C C . ILE A 1 214 ? 2.023 -3.078 12.224 1.00 94.25 214 ILE A C 1
ATOM 1759 O O . ILE A 1 214 ? 1.323 -3.440 13.172 1.00 94.25 214 ILE A O 1
ATOM 1763 N N . ASP A 1 215 ? 1.506 -2.457 11.162 1.00 92.88 215 ASP A N 1
ATOM 1764 C CA . ASP A 1 215 ? 0.080 -2.131 11.041 1.00 92.88 215 ASP A CA 1
ATOM 1765 C C . ASP A 1 215 ? -0.803 -3.386 11.032 1.00 92.88 215 ASP A C 1
ATOM 1767 O O . ASP A 1 215 ? -1.841 -3.415 11.694 1.00 92.88 215 ASP A O 1
ATOM 1771 N N . VAL A 1 216 ? -0.396 -4.464 10.355 1.00 92.75 216 VAL A N 1
ATOM 1772 C CA . VAL A 1 216 ? -1.119 -5.751 10.395 1.00 92.75 216 VAL A CA 1
ATOM 1773 C C . VAL A 1 216 ? -1.167 -6.329 11.808 1.00 92.75 216 VAL A C 1
ATOM 1775 O O . VAL A 1 216 ? -2.180 -6.918 12.194 1.00 92.75 216 VAL A O 1
ATOM 1778 N N . ILE A 1 217 ? -0.111 -6.168 12.604 1.00 91.75 217 ILE A N 1
ATOM 1779 C CA . ILE A 1 217 ? -0.064 -6.662 13.986 1.00 91.75 217 ILE A CA 1
ATOM 1780 C C . ILE A 1 217 ? -0.936 -5.789 14.896 1.00 91.75 217 ILE A C 1
ATOM 1782 O O . ILE A 1 217 ? -1.809 -6.315 15.595 1.00 91.75 217 ILE A O 1
ATOM 1786 N N . LEU A 1 218 ? -0.746 -4.470 14.860 1.00 89.81 218 LEU A N 1
ATOM 1787 C CA . LEU A 1 218 ? -1.378 -3.532 15.790 1.00 89.81 218 LEU A CA 1
ATOM 1788 C C . LEU A 1 218 ? -2.848 -3.259 15.462 1.00 89.81 218 LEU A C 1
ATOM 1790 O O . LEU A 1 218 ? -3.676 -3.160 16.368 1.00 89.81 218 LEU A O 1
ATOM 1794 N N . LEU A 1 219 ? -3.195 -3.158 14.180 1.00 88.75 219 LEU A N 1
ATOM 1795 C CA . LEU A 1 219 ? -4.519 -2.719 13.753 1.00 88.75 219 LEU A CA 1
ATOM 1796 C C . LEU A 1 219 ? -5.434 -3.920 13.510 1.00 88.75 219 LEU A C 1
ATOM 1798 O O . LEU A 1 219 ? -5.044 -4.961 12.981 1.00 88.75 219 LEU A O 1
ATOM 1802 N N . ALA A 1 220 ? -6.690 -3.790 13.926 1.00 84.94 220 ALA A N 1
ATOM 1803 C CA . ALA A 1 220 ? -7.715 -4.818 13.761 1.00 84.94 220 ALA A CA 1
ATOM 1804 C C . ALA A 1 220 ? -8.678 -4.462 12.619 1.00 84.94 220 ALA A C 1
ATOM 1806 O O . ALA A 1 220 ? -9.894 -4.607 12.760 1.00 84.94 220 ALA A O 1
ATOM 1807 N N . TYR A 1 221 ? -8.148 -3.964 11.497 1.00 88.94 221 TYR A N 1
ATOM 1808 C CA . TYR A 1 221 ? -8.976 -3.677 10.330 1.00 88.94 221 TYR A CA 1
ATOM 1809 C C . TYR A 1 221 ? -9.605 -4.965 9.785 1.00 88.94 221 TYR A C 1
ATOM 1811 O O . TYR A 1 221 ? -8.946 -6.004 9.754 1.00 88.94 221 TYR A O 1
ATOM 1819 N N . PRO A 1 222 ? -10.876 -4.927 9.353 1.00 90.50 222 PRO A N 1
ATOM 1820 C CA . PRO A 1 222 ? -11.516 -6.088 8.759 1.00 90.50 222 PRO A CA 1
ATOM 1821 C C . PRO A 1 222 ? -10.878 -6.405 7.406 1.00 90.50 222 PRO A C 1
ATOM 1823 O O . PRO A 1 222 ? -10.797 -5.534 6.536 1.00 90.50 222 PRO A O 1
ATOM 1826 N N . VAL A 1 223 ? -10.478 -7.663 7.217 1.00 93.25 223 VAL A N 1
ATOM 1827 C CA . VAL A 1 223 ? -9.846 -8.154 5.985 1.00 93.25 223 VAL A CA 1
ATOM 1828 C C . VAL A 1 223 ? -10.744 -9.198 5.327 1.00 93.25 223 VAL A C 1
ATOM 1830 O O . VAL A 1 223 ? -11.254 -10.104 5.985 1.00 93.25 223 VAL A O 1
ATOM 1833 N N . ARG A 1 224 ? -10.940 -9.084 4.010 1.00 94.31 224 ARG A N 1
ATOM 1834 C CA . ARG A 1 224 ? -11.665 -10.056 3.177 1.00 94.31 224 ARG A CA 1
ATOM 1835 C C . ARG A 1 224 ? -10.805 -10.427 1.979 1.00 94.31 224 ARG A C 1
ATOM 1837 O O . ARG A 1 224 ? -10.051 -9.590 1.492 1.00 94.31 224 ARG A O 1
ATOM 1844 N N . ILE A 1 225 ? -10.965 -11.640 1.450 1.00 94.81 225 ILE A N 1
ATOM 1845 C CA . ILE A 1 225 ? -10.212 -12.090 0.264 1.00 94.81 225 ILE A CA 1
ATOM 1846 C C . ILE A 1 225 ? -10.419 -11.119 -0.912 1.00 94.81 225 ILE A C 1
ATOM 1848 O O . ILE A 1 225 ? -9.451 -10.728 -1.551 1.00 94.81 225 ILE A O 1
ATOM 1852 N N . MET A 1 226 ? -11.646 -10.619 -1.111 1.00 94.88 226 MET A N 1
ATOM 1853 C CA . MET A 1 226 ? -11.992 -9.667 -2.180 1.00 94.88 226 MET A CA 1
ATOM 1854 C C . MET A 1 226 ? -11.221 -8.339 -2.148 1.00 94.88 226 MET A C 1
ATOM 1856 O O . MET A 1 226 ? -11.207 -7.637 -3.155 1.00 94.88 226 MET A O 1
ATOM 1860 N N . HIS A 1 227 ? -10.560 -7.977 -1.042 1.00 94.75 227 HIS A N 1
ATOM 1861 C CA . HIS A 1 227 ? -9.767 -6.744 -1.001 1.00 94.75 227 HIS A CA 1
ATOM 1862 C C . HIS A 1 227 ? -8.538 -6.792 -1.923 1.00 94.75 227 HIS A C 1
ATOM 1864 O O . HIS A 1 227 ? -8.003 -5.730 -2.232 1.00 94.75 227 HIS A O 1
ATOM 1870 N N . PHE A 1 228 ? -8.143 -7.972 -2.434 1.00 95.94 228 PHE A N 1
ATOM 1871 C CA . PHE A 1 228 ? -7.066 -8.077 -3.429 1.00 95.94 228 PHE A CA 1
ATOM 1872 C C . PHE A 1 228 ? -7.332 -7.195 -4.658 1.00 95.94 228 PHE A C 1
ATOM 1874 O O . PHE A 1 228 ? -6.391 -6.652 -5.228 1.00 95.94 228 PHE A O 1
ATOM 1881 N N . VAL A 1 229 ? -8.608 -6.991 -5.026 1.00 95.81 229 VAL A N 1
ATOM 1882 C CA . VAL A 1 229 ? -9.010 -6.174 -6.180 1.00 95.81 229 VAL A CA 1
ATOM 1883 C C . VAL A 1 229 ? -8.471 -4.748 -6.067 1.00 95.81 229 VAL A C 1
ATOM 1885 O O . VAL A 1 229 ? -8.028 -4.193 -7.068 1.00 95.81 229 VAL A O 1
ATOM 1888 N N . TYR A 1 230 ? -8.444 -4.162 -4.865 1.00 94.62 230 TYR A N 1
ATOM 1889 C CA . TYR A 1 230 ? -7.925 -2.806 -4.670 1.00 94.62 230 TYR A CA 1
ATOM 1890 C C . TYR A 1 230 ? -6.428 -2.734 -4.976 1.00 94.62 230 TYR A C 1
ATOM 1892 O O . TYR A 1 230 ? -5.992 -1.877 -5.744 1.00 94.62 230 TYR A O 1
ATOM 1900 N N . THR A 1 231 ? -5.645 -3.663 -4.425 1.00 94.94 231 THR A N 1
ATOM 1901 C CA . THR A 1 231 ? -4.198 -3.728 -4.653 1.00 94.94 231 THR A CA 1
ATOM 1902 C C . THR A 1 231 ? -3.869 -4.084 -6.105 1.00 94.94 231 THR A C 1
ATOM 1904 O O . THR A 1 231 ? -2.946 -3.512 -6.683 1.00 94.94 231 THR A O 1
ATOM 1907 N N . SER A 1 232 ? -4.640 -4.977 -6.732 1.00 96.38 232 SER A N 1
ATOM 1908 C CA . SER A 1 232 ? -4.466 -5.318 -8.145 1.00 96.38 232 SER A CA 1
ATOM 1909 C C . SER A 1 232 ? -4.767 -4.129 -9.053 1.00 96.38 232 SER A C 1
ATOM 1911 O O . SER A 1 232 ? -3.946 -3.815 -9.908 1.00 96.38 232 SER A O 1
ATOM 1913 N N . LEU A 1 233 ? -5.887 -3.424 -8.852 1.00 95.75 233 LEU A N 1
ATOM 1914 C CA . LEU A 1 233 ? -6.203 -2.210 -9.615 1.00 95.75 233 LEU A CA 1
ATOM 1915 C C . LEU A 1 233 ? -5.103 -1.158 -9.473 1.00 95.75 233 LEU A C 1
ATOM 1917 O O . LEU A 1 233 ? -4.699 -0.563 -10.466 1.00 95.75 233 LEU A O 1
ATOM 1921 N N . TYR A 1 234 ? -4.569 -0.978 -8.264 1.00 94.12 234 TYR A N 1
ATOM 1922 C CA . TYR A 1 234 ? -3.405 -0.127 -8.031 1.00 94.12 234 TYR A CA 1
ATOM 1923 C C . TYR A 1 234 ? -2.194 -0.544 -8.886 1.00 94.12 234 TYR A C 1
ATOM 1925 O O . TYR A 1 234 ? -1.613 0.302 -9.566 1.00 94.12 234 TYR A O 1
ATOM 1933 N N . GLY A 1 235 ? -1.855 -1.838 -8.918 1.00 93.75 235 GLY A N 1
ATOM 1934 C CA . GLY A 1 235 ? -0.757 -2.359 -9.738 1.00 93.75 235 GLY A CA 1
ATOM 1935 C C . GLY A 1 235 ? -0.974 -2.150 -11.241 1.00 93.75 235 GLY A C 1
ATOM 1936 O O . GLY A 1 235 ? -0.049 -1.748 -11.944 1.00 93.75 235 GLY A O 1
ATOM 1937 N N . TRP A 1 236 ? -2.201 -2.345 -11.731 1.00 95.69 236 TRP A N 1
ATOM 1938 C CA . TRP A 1 236 ? -2.557 -2.112 -13.136 1.00 95.69 236 TRP A CA 1
ATOM 1939 C C . TRP A 1 236 ? -2.553 -0.626 -13.515 1.00 95.69 236 TRP A C 1
ATOM 1941 O O . TRP A 1 236 ? -2.083 -0.273 -14.595 1.00 95.69 236 TRP A O 1
ATOM 1951 N N . CYS A 1 237 ? -3.009 0.265 -12.631 1.00 94.88 237 CYS A N 1
ATOM 1952 C CA . CYS A 1 237 ? -2.895 1.710 -12.839 1.00 94.88 237 CYS A CA 1
ATOM 1953 C C . CYS A 1 237 ? -1.428 2.147 -12.927 1.00 94.88 237 CYS A C 1
ATOM 1955 O O . CYS A 1 237 ? -1.073 2.936 -13.801 1.00 94.88 237 CYS A O 1
ATOM 1957 N N . TYR A 1 238 ? -0.571 1.605 -12.060 1.00 92.38 238 TYR A N 1
ATOM 1958 C CA . TYR A 1 238 ? 0.867 1.861 -12.099 1.00 92.38 238 TYR A CA 1
ATOM 1959 C C . TYR A 1 238 ? 1.501 1.368 -13.409 1.00 92.38 238 TYR A C 1
ATOM 1961 O O . TYR A 1 238 ? 2.230 2.112 -14.066 1.00 92.38 238 TYR A O 1
ATOM 1969 N N . ALA A 1 239 ? 1.150 0.151 -13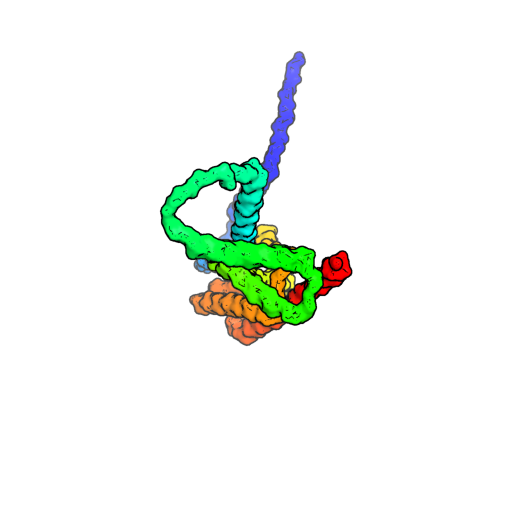.839 1.00 91.31 239 ALA A N 1
ATOM 1970 C CA . ALA A 1 239 ? 1.572 -0.416 -15.119 1.00 91.31 239 ALA A CA 1
ATOM 1971 C C . ALA A 1 239 ? 1.204 0.482 -16.306 1.00 91.31 239 ALA A C 1
ATOM 1973 O O . ALA A 1 239 ? 2.031 0.746 -17.178 1.00 91.31 239 ALA A O 1
ATOM 1974 N N . LEU A 1 240 ? -0.032 0.988 -16.314 1.00 92.50 240 LEU A N 1
ATOM 1975 C CA . LEU A 1 240 ? -0.527 1.872 -17.361 1.00 92.50 240 LEU A CA 1
ATOM 1976 C C . LEU A 1 240 ? 0.251 3.193 -17.405 1.00 92.50 240 LEU A C 1
ATOM 1978 O O . LEU A 1 240 ? 0.600 3.651 -18.490 1.00 92.50 240 LEU A O 1
ATOM 1982 N N . VAL A 1 241 ? 0.553 3.791 -16.249 1.00 92.00 241 VAL A N 1
ATOM 1983 C CA . VAL A 1 241 ? 1.344 5.032 -16.182 1.00 92.00 241 VAL A CA 1
ATOM 1984 C C . VAL A 1 241 ? 2.754 4.821 -16.732 1.00 92.00 241 VAL A C 1
ATOM 1986 O O . VAL A 1 241 ? 3.208 5.633 -17.537 1.00 92.00 241 VAL A O 1
ATOM 1989 N N . ILE A 1 242 ? 3.421 3.723 -16.363 1.00 90.00 242 ILE A N 1
ATOM 1990 C CA . ILE A 1 242 ? 4.746 3.387 -16.909 1.00 90.00 242 ILE A CA 1
ATOM 1991 C C . ILE A 1 242 ? 4.670 3.182 -18.419 1.00 90.00 242 ILE A C 1
ATOM 1993 O O . ILE A 1 242 ? 5.510 3.694 -19.152 1.00 90.00 242 ILE A O 1
ATOM 1997 N N . PHE A 1 243 ? 3.658 2.459 -18.895 1.00 90.44 243 PHE A N 1
ATOM 1998 C CA . PHE A 1 243 ? 3.491 2.197 -20.319 1.00 90.44 243 PHE A CA 1
ATOM 1999 C C . PHE A 1 243 ? 3.273 3.486 -21.124 1.00 90.44 243 PHE A C 1
ATOM 2001 O O . PHE A 1 243 ? 3.911 3.684 -22.157 1.00 90.44 243 PHE A O 1
ATOM 2008 N N . ILE A 1 244 ? 2.425 4.394 -20.627 1.00 91.50 244 ILE A N 1
ATOM 2009 C CA . ILE A 1 244 ? 2.212 5.716 -21.235 1.00 91.50 244 ILE A CA 1
ATOM 2010 C C . ILE A 1 244 ? 3.521 6.513 -21.260 1.00 91.50 244 ILE A C 1
ATOM 2012 O O . ILE A 1 244 ? 3.823 7.147 -22.269 1.00 91.50 244 ILE A O 1
ATOM 2016 N N . TYR A 1 245 ? 4.297 6.480 -20.175 1.00 88.94 245 TYR A N 1
ATOM 2017 C CA . TYR A 1 245 ? 5.582 7.172 -20.107 1.00 88.94 245 TYR A CA 1
ATOM 2018 C C . TYR A 1 245 ? 6.598 6.614 -21.112 1.00 88.94 245 TYR A C 1
ATOM 2020 O O . TYR A 1 245 ? 7.227 7.382 -21.844 1.00 88.94 245 TYR A O 1
ATOM 2028 N N . TRP A 1 246 ? 6.699 5.290 -21.213 1.00 90.44 246 TRP A N 1
ATOM 2029 C CA . TRP A 1 246 ? 7.578 4.623 -22.169 1.00 90.44 246 TRP A CA 1
ATOM 2030 C C . TRP A 1 246 ? 7.229 4.975 -23.624 1.00 90.44 246 TRP A C 1
ATOM 2032 O O . TRP A 1 246 ? 8.124 5.302 -24.400 1.00 90.44 246 TRP A O 1
ATOM 2042 N N . ILE A 1 247 ? 5.940 5.007 -23.995 1.00 92.12 247 ILE A N 1
ATOM 2043 C CA . ILE A 1 247 ? 5.507 5.351 -25.366 1.00 92.12 247 ILE A CA 1
ATOM 2044 C C . ILE A 1 247 ? 5.969 6.752 -25.802 1.00 92.12 247 ILE A C 1
ATOM 2046 O O . ILE A 1 247 ? 6.174 6.978 -26.994 1.00 92.12 247 ILE A O 1
ATOM 2050 N N . GLN A 1 248 ? 6.127 7.698 -24.871 1.00 91.62 248 GLN A N 1
ATOM 2051 C CA . GLN A 1 248 ? 6.525 9.071 -25.209 1.00 91.62 248 GLN A CA 1
ATOM 2052 C C . GLN A 1 248 ? 7.948 9.154 -25.773 1.00 91.62 248 GLN A C 1
ATOM 2054 O O . GLN A 1 248 ? 8.193 9.959 -26.669 1.00 91.62 248 GLN A O 1
ATOM 2059 N N . ASP A 1 249 ? 8.866 8.328 -25.270 1.00 89.69 249 ASP A N 1
ATOM 2060 C CA . ASP A 1 249 ? 10.213 8.175 -25.820 1.00 89.69 249 ASP A CA 1
ATOM 2061 C C . ASP A 1 249 ? 10.782 6.794 -25.447 1.00 89.69 249 ASP A C 1
ATOM 2063 O O . ASP A 1 249 ? 11.470 6.656 -24.433 1.00 89.69 249 ASP A O 1
ATOM 2067 N N . PRO A 1 250 ? 10.541 5.757 -26.271 1.00 88.94 250 PRO A N 1
ATOM 2068 C CA . PRO A 1 250 ? 10.940 4.384 -25.963 1.00 88.94 250 PRO A CA 1
ATOM 2069 C C . PRO A 1 250 ? 12.444 4.166 -25.765 1.00 88.94 250 PRO A C 1
ATOM 2071 O O . PRO A 1 250 ? 12.837 3.109 -25.272 1.00 88.94 250 PRO A O 1
ATOM 2074 N N . LYS A 1 251 ? 13.286 5.117 -26.195 1.00 87.56 251 LYS A N 1
ATOM 2075 C CA . LYS A 1 251 ? 14.748 5.017 -26.092 1.00 87.56 251 LYS A CA 1
ATOM 2076 C C . LYS A 1 251 ? 15.286 5.581 -24.785 1.00 87.56 251 LYS A C 1
ATOM 2078 O O . LYS A 1 251 ? 16.327 5.120 -24.334 1.00 87.56 251 LYS A O 1
ATOM 2083 N N . THR A 1 252 ? 14.624 6.588 -24.221 1.00 86.62 252 THR A N 1
ATOM 2084 C CA . THR A 1 252 ? 15.110 7.303 -23.030 1.00 86.62 252 THR A CA 1
ATOM 2085 C C . THR A 1 252 ? 14.228 7.070 -21.806 1.00 86.62 252 THR A C 1
ATOM 2087 O O . THR A 1 252 ? 14.732 7.047 -20.687 1.00 86.62 252 THR A O 1
ATOM 2090 N N . ASN A 1 253 ? 12.931 6.817 -21.996 1.00 87.19 253 ASN A N 1
ATOM 2091 C CA . ASN A 1 253 ? 11.962 6.619 -20.920 1.00 87.19 253 ASN A CA 1
ATOM 2092 C C . ASN A 1 253 ? 11.891 5.147 -20.484 1.00 87.19 253 ASN A C 1
ATOM 2094 O O . ASN A 1 253 ? 10.840 4.504 -20.555 1.00 87.19 253 ASN A O 1
ATOM 2098 N N . ILE A 1 254 ? 13.021 4.600 -20.034 1.00 85.88 254 ILE A N 1
ATOM 2099 C CA . ILE A 1 254 ? 13.114 3.242 -19.486 1.00 85.88 254 ILE A CA 1
ATOM 2100 C C . ILE A 1 254 ? 13.074 3.342 -17.958 1.00 85.88 254 ILE A C 1
ATOM 2102 O O . ILE A 1 254 ? 14.005 3.835 -17.336 1.00 85.88 254 ILE A O 1
ATOM 2106 N N . VAL A 1 255 ? 11.971 2.897 -17.344 1.00 84.69 255 VAL A N 1
ATOM 2107 C CA . VAL A 1 255 ? 11.804 2.936 -15.872 1.00 84.69 255 VAL A CA 1
ATOM 2108 C C . VAL A 1 255 ? 12.501 1.761 -15.188 1.00 84.69 255 VAL A C 1
ATOM 2110 O O . VAL A 1 255 ? 13.014 1.899 -14.083 1.00 84.69 255 VAL A O 1
ATOM 2113 N N . TYR A 1 256 ? 12.484 0.602 -15.845 1.00 82.50 256 TYR A N 1
ATOM 2114 C CA . TYR A 1 256 ? 13.061 -0.643 -15.346 1.00 82.50 256 TYR A CA 1
ATOM 2115 C C . TYR A 1 256 ? 13.872 -1.270 -16.466 1.00 82.50 256 TYR A C 1
ATOM 2117 O O . TYR A 1 256 ? 13.290 -1.758 -17.434 1.00 82.50 256 TYR A O 1
ATOM 2125 N N . GLU A 1 257 ? 15.194 -1.243 -16.345 1.00 82.88 257 GLU A N 1
ATOM 2126 C CA . GLU A 1 257 ? 16.109 -1.800 -17.350 1.00 82.88 257 GLU A CA 1
ATOM 2127 C C . GLU A 1 257 ? 15.969 -3.322 -17.470 1.00 82.88 257 GLU A C 1
ATOM 2129 O O . GLU A 1 257 ? 16.181 -3.893 -18.537 1.00 82.88 257 GLU A O 1
ATOM 2134 N N . GLN A 1 258 ? 15.512 -3.975 -16.399 1.00 81.94 258 GLN A N 1
ATOM 2135 C CA . GLN A 1 258 ? 15.258 -5.412 -16.354 1.00 81.94 258 GLN A CA 1
ATOM 2136 C C . GLN A 1 258 ? 14.034 -5.832 -17.197 1.00 81.94 258 GLN A C 1
ATOM 2138 O O . GLN A 1 258 ? 13.813 -7.026 -17.410 1.00 81.94 258 GLN A O 1
ATOM 2143 N N . ILE A 1 259 ? 13.214 -4.881 -17.669 1.00 84.94 259 ILE A N 1
ATOM 2144 C CA . ILE A 1 259 ? 12.010 -5.148 -18.466 1.00 84.94 259 ILE A CA 1
ATOM 2145 C C . ILE A 1 259 ? 12.239 -4.710 -19.916 1.00 84.94 259 ILE A C 1
ATOM 2147 O O . ILE A 1 259 ? 12.398 -3.528 -20.210 1.00 84.94 259 ILE A O 1
ATOM 2151 N N . ASP A 1 260 ? 12.156 -5.659 -20.852 1.00 89.00 260 ASP A N 1
ATOM 2152 C CA . ASP A 1 260 ? 12.155 -5.351 -22.286 1.00 89.00 260 ASP A CA 1
ATOM 2153 C C . ASP A 1 260 ? 10.758 -4.905 -22.744 1.00 89.00 260 ASP A C 1
ATOM 2155 O O . ASP A 1 260 ? 9.879 -5.718 -23.056 1.00 89.00 260 ASP A O 1
ATOM 2159 N N . TYR A 1 261 ? 10.560 -3.588 -22.810 1.00 88.00 261 TYR A N 1
ATOM 2160 C CA . TYR A 1 261 ? 9.289 -2.979 -23.204 1.00 88.00 261 TYR A CA 1
ATOM 2161 C C . TYR A 1 261 ? 8.867 -3.280 -24.655 1.00 88.00 261 TYR A C 1
ATOM 2163 O O . TYR A 1 261 ? 7.694 -3.132 -25.000 1.00 88.00 261 TYR A O 1
ATOM 2171 N N . ASN A 1 262 ? 9.780 -3.765 -25.505 1.00 90.38 262 ASN A N 1
ATOM 2172 C CA . ASN A 1 262 ? 9.461 -4.141 -26.886 1.00 90.38 262 ASN A CA 1
ATOM 2173 C C . ASN A 1 262 ? 8.796 -5.523 -26.991 1.00 90.38 262 ASN A C 1
ATOM 2175 O O . ASN A 1 262 ? 8.340 -5.911 -28.070 1.00 90.38 262 ASN A O 1
ATOM 2179 N N . LYS A 1 263 ? 8.726 -6.280 -25.889 1.00 92.44 263 LYS A N 1
ATOM 2180 C CA . LYS A 1 263 ? 8.127 -7.619 -25.833 1.00 92.44 263 LYS A CA 1
ATOM 2181 C C . LYS A 1 263 ? 6.845 -7.600 -24.991 1.00 92.44 263 LYS A C 1
ATOM 2183 O O . LYS A 1 263 ? 6.855 -8.038 -23.839 1.00 92.44 263 LYS A O 1
ATOM 2188 N N . PRO A 1 264 ? 5.697 -7.175 -25.556 1.00 88.19 264 PRO A N 1
ATOM 2189 C CA . PRO A 1 264 ? 4.461 -6.969 -24.792 1.00 88.19 264 PRO A CA 1
ATOM 2190 C C . PRO A 1 264 ? 3.959 -8.235 -24.085 1.00 88.19 264 PRO A C 1
ATOM 2192 O O . PRO A 1 264 ? 3.403 -8.153 -22.993 1.00 88.19 264 PRO A O 1
ATOM 2195 N N . TYR A 1 265 ? 4.200 -9.419 -24.657 1.00 91.44 265 TYR A N 1
ATOM 2196 C CA . TYR A 1 265 ? 3.835 -10.693 -24.031 1.00 91.44 265 TYR A CA 1
ATOM 2197 C C . TYR A 1 265 ? 4.619 -10.974 -22.740 1.00 91.44 265 TYR A C 1
ATOM 2199 O O . TYR A 1 265 ? 4.058 -11.545 -21.807 1.00 91.44 265 TYR A O 1
ATOM 2207 N N . GLN A 1 266 ? 5.889 -10.559 -22.660 1.00 91.69 266 GLN A N 1
ATOM 2208 C CA . GLN A 1 266 ? 6.698 -10.719 -21.446 1.00 91.69 266 GLN A CA 1
ATOM 2209 C C . GLN A 1 266 ? 6.206 -9.781 -20.344 1.00 91.69 266 GLN A C 1
ATOM 2211 O O . GLN A 1 266 ? 5.996 -10.217 -19.215 1.00 91.69 266 GLN A O 1
ATOM 2216 N N . ILE A 1 267 ? 5.930 -8.524 -20.698 1.00 91.38 267 ILE A N 1
ATOM 2217 C CA . ILE A 1 267 ? 5.371 -7.521 -19.786 1.00 91.38 267 ILE A CA 1
ATOM 2218 C C . ILE A 1 267 ? 4.029 -7.999 -19.222 1.00 91.38 267 ILE A C 1
ATOM 2220 O O . ILE A 1 267 ? 3.821 -8.003 -18.008 1.00 91.38 267 ILE A O 1
ATOM 2224 N N . LEU A 1 268 ? 3.128 -8.458 -20.097 1.00 92.81 268 LEU A N 1
ATOM 2225 C CA . LEU A 1 268 ? 1.834 -9.001 -19.693 1.00 92.81 268 LEU A CA 1
ATOM 2226 C C . LEU A 1 268 ? 2.001 -10.203 -18.752 1.00 92.81 268 LEU A C 1
ATOM 2228 O O . LEU A 1 268 ? 1.324 -10.272 -17.727 1.00 92.81 268 LEU A O 1
ATOM 2232 N N . GLY A 1 269 ? 2.926 -11.116 -19.065 1.00 94.69 269 GLY A N 1
ATOM 2233 C CA . GLY A 1 269 ? 3.255 -12.256 -18.210 1.00 94.69 269 GLY A CA 1
ATOM 2234 C C . GLY A 1 269 ? 3.722 -11.841 -16.810 1.00 94.69 269 GLY A C 1
ATOM 2235 O O . GLY A 1 269 ? 3.228 -12.386 -15.822 1.00 94.69 269 GLY A O 1
ATOM 2236 N N . ILE A 1 270 ? 4.599 -10.835 -16.712 1.00 92.19 270 ILE A N 1
ATOM 2237 C CA . ILE A 1 270 ? 5.069 -10.280 -15.432 1.00 92.19 270 ILE A CA 1
ATOM 2238 C C . ILE A 1 270 ? 3.894 -9.709 -14.627 1.00 92.19 270 ILE A C 1
ATOM 2240 O O . ILE A 1 270 ? 3.745 -10.036 -13.451 1.00 92.19 270 ILE A O 1
ATOM 2244 N N . TYR A 1 271 ? 3.010 -8.913 -15.235 1.00 92.94 271 TYR A N 1
ATOM 2245 C CA . TYR A 1 271 ? 1.866 -8.337 -14.514 1.00 92.94 271 TYR A CA 1
ATOM 2246 C C . TYR A 1 271 ? 0.830 -9.377 -14.078 1.00 92.94 271 TYR A C 1
ATOM 2248 O O . TYR A 1 271 ? 0.261 -9.256 -12.987 1.00 92.94 271 TYR A O 1
ATOM 2256 N N . ILE A 1 272 ? 0.609 -10.425 -14.875 1.00 95.94 272 ILE A N 1
ATOM 2257 C CA . ILE A 1 272 ? -0.221 -11.566 -14.467 1.00 95.94 272 ILE A CA 1
ATOM 2258 C C . ILE A 1 272 ? 0.413 -12.265 -13.259 1.00 95.94 272 ILE A C 1
ATOM 2260 O O . ILE A 1 272 ? -0.277 -12.500 -12.266 1.00 95.94 272 ILE A O 1
ATOM 2264 N N . LEU A 1 273 ? 1.723 -12.531 -13.294 1.00 95.38 273 LEU A N 1
ATOM 2265 C CA . LEU A 1 273 ? 2.446 -13.148 -12.180 1.00 95.38 273 LEU A CA 1
ATOM 2266 C C . LEU A 1 273 ? 2.370 -12.294 -10.905 1.00 95.38 273 LEU A C 1
ATOM 2268 O O . LEU A 1 273 ? 2.060 -12.817 -9.836 1.00 95.38 273 LEU A O 1
ATOM 2272 N N . LEU A 1 274 ? 2.575 -10.979 -11.011 1.00 95.00 274 LEU A N 1
ATOM 2273 C CA . LEU A 1 274 ? 2.448 -10.047 -9.886 1.00 95.00 274 LEU A CA 1
ATOM 2274 C C . LEU A 1 274 ? 1.012 -9.983 -9.340 1.00 95.00 274 LEU A C 1
ATOM 2276 O O . LEU A 1 274 ? 0.810 -9.867 -8.129 1.00 95.00 274 LEU A O 1
ATOM 2280 N N . THR A 1 275 ? 0.003 -10.107 -10.205 1.00 96.69 275 THR A N 1
ATOM 2281 C CA . THR A 1 275 ? -1.407 -10.188 -9.788 1.00 96.69 275 THR A CA 1
ATOM 2282 C C . THR A 1 275 ? -1.680 -11.480 -9.013 1.00 96.69 275 THR A C 1
ATOM 2284 O O . THR A 1 275 ? -2.316 -11.439 -7.959 1.00 96.69 275 THR A O 1
ATOM 2287 N N . LEU A 1 276 ? -1.156 -12.619 -9.475 1.00 97.50 276 LEU A N 1
ATOM 2288 C CA . LEU A 1 276 ? -1.257 -13.895 -8.759 1.00 97.50 276 LEU A CA 1
ATOM 2289 C C . LEU A 1 276 ? -0.522 -13.853 -7.414 1.00 97.50 276 LEU A C 1
ATOM 2291 O O . LEU A 1 276 ? -1.069 -14.291 -6.404 1.00 97.50 276 LEU A O 1
ATOM 2295 N N . LEU A 1 277 ? 0.675 -13.263 -7.372 1.00 96.44 277 LEU A N 1
ATOM 2296 C CA . LEU A 1 277 ? 1.420 -13.050 -6.132 1.00 96.44 277 LEU A CA 1
ATOM 2297 C C . LEU A 1 277 ? 0.627 -12.178 -5.145 1.00 96.44 277 LEU A C 1
ATOM 2299 O O . LEU A 1 277 ? 0.548 -12.501 -3.962 1.00 96.44 277 LEU A O 1
ATOM 2303 N N . THR A 1 278 ? -0.021 -11.118 -5.635 1.00 96.88 278 THR A N 1
ATOM 2304 C CA . THR A 1 278 ? -0.908 -10.252 -4.837 1.00 96.88 278 THR A CA 1
ATOM 2305 C C . THR A 1 278 ? -2.076 -11.047 -4.249 1.00 96.88 278 THR A C 1
ATOM 2307 O O . THR A 1 278 ? -2.390 -10.889 -3.070 1.00 96.88 278 THR A O 1
ATOM 2310 N N . LEU A 1 279 ? -2.693 -11.940 -5.031 1.00 97.75 279 LEU A N 1
ATOM 2311 C CA . LEU A 1 279 ? -3.763 -12.816 -4.550 1.00 97.75 279 LEU A CA 1
ATOM 2312 C C . LEU A 1 279 ? -3.266 -13.760 -3.445 1.00 97.75 279 LEU A C 1
ATOM 2314 O O . LEU A 1 279 ? -3.916 -13.875 -2.407 1.00 97.75 279 LEU A O 1
ATOM 2318 N N . VAL A 1 280 ? -2.104 -14.393 -3.634 1.00 97.81 280 VAL A N 1
ATOM 2319 C CA . VAL A 1 280 ? -1.492 -15.269 -2.619 1.00 97.81 280 VAL A CA 1
ATOM 2320 C C . VAL A 1 280 ? -1.221 -14.494 -1.329 1.00 97.81 280 VAL A C 1
ATOM 2322 O O . VAL A 1 280 ? -1.634 -14.931 -0.254 1.00 97.81 280 VAL A O 1
ATOM 2325 N N . MET A 1 281 ? -0.604 -13.314 -1.425 1.00 96.31 281 MET A N 1
ATOM 2326 C CA . MET A 1 281 ? -0.336 -12.462 -0.262 1.00 96.31 281 MET A CA 1
ATOM 2327 C C . MET A 1 281 ? -1.628 -12.015 0.436 1.00 96.31 281 MET A C 1
ATOM 2329 O O . MET A 1 281 ? -1.687 -12.006 1.666 1.00 96.31 281 MET A O 1
ATOM 2333 N N . GLN A 1 282 ? -2.697 -11.722 -0.313 1.00 97.31 282 GLN A N 1
ATOM 2334 C CA . GLN A 1 282 ? -3.994 -11.384 0.275 1.00 97.31 282 GLN A CA 1
ATOM 2335 C C . GLN A 1 282 ? -4.639 -12.573 1.000 1.00 97.31 282 GLN A C 1
ATOM 2337 O O . GLN A 1 282 ? -5.248 -12.387 2.055 1.00 97.31 282 GLN A O 1
ATOM 2342 N N . ILE A 1 283 ? -4.506 -13.791 0.471 1.00 97.94 283 ILE A N 1
ATOM 2343 C CA . ILE A 1 283 ? -4.977 -15.007 1.147 1.00 97.94 283 ILE A CA 1
ATOM 2344 C C . ILE A 1 283 ? -4.224 -15.194 2.471 1.00 97.94 283 ILE A C 1
ATOM 2346 O O . ILE A 1 283 ? -4.855 -15.415 3.506 1.00 97.94 283 ILE A O 1
ATOM 2350 N N . LEU A 1 284 ? -2.896 -15.034 2.469 1.00 96.38 284 LEU A N 1
ATOM 2351 C CA . LEU A 1 284 ? -2.082 -15.100 3.688 1.00 96.38 284 LEU A CA 1
ATOM 2352 C C . LEU A 1 284 ? -2.498 -14.034 4.710 1.00 96.38 284 LEU A C 1
ATOM 2354 O O . LEU A 1 284 ? -2.695 -14.348 5.885 1.00 96.38 284 LEU A O 1
ATOM 2358 N N . HIS A 1 285 ? -2.704 -12.794 4.267 1.00 95.81 285 HIS A N 1
ATOM 2359 C CA . HIS A 1 285 ? -3.166 -11.707 5.127 1.00 95.81 285 HIS A CA 1
ATOM 2360 C C . HIS A 1 285 ? -4.565 -11.975 5.705 1.00 95.81 285 HIS A C 1
ATOM 2362 O O . HIS A 1 285 ? -4.805 -11.738 6.891 1.00 95.81 285 HIS A O 1
ATOM 2368 N N . PHE A 1 286 ? -5.479 -12.539 4.912 1.00 96.56 286 PHE A N 1
ATOM 2369 C CA . PHE A 1 286 ? -6.792 -12.959 5.394 1.00 96.56 286 PHE A CA 1
ATOM 2370 C C . PHE A 1 286 ? -6.682 -14.031 6.487 1.00 96.56 286 PHE A C 1
ATOM 2372 O O . PHE A 1 286 ? -7.335 -13.908 7.523 1.00 96.56 286 PHE A O 1
ATOM 2379 N N . PHE A 1 287 ? -5.831 -15.045 6.311 1.00 96.19 287 PHE A N 1
ATOM 2380 C CA . PHE A 1 287 ? -5.607 -16.053 7.351 1.00 96.19 287 PHE A CA 1
ATOM 2381 C C . PHE A 1 287 ? -4.952 -15.469 8.605 1.00 96.19 287 PHE A C 1
ATOM 2383 O O . PHE A 1 287 ? -5.361 -15.821 9.712 1.00 96.19 287 PHE A O 1
ATOM 2390 N N . ALA A 1 288 ? -4.011 -14.531 8.462 1.00 94.38 288 ALA A N 1
ATOM 2391 C CA . ALA A 1 288 ? -3.440 -13.809 9.598 1.00 94.38 288 ALA A CA 1
ATOM 2392 C C . ALA A 1 288 ? -4.523 -13.038 10.375 1.00 94.38 288 ALA A C 1
ATOM 2394 O O . ALA A 1 288 ? -4.575 -13.101 11.604 1.00 94.38 288 ALA A O 1
ATOM 2395 N N . TYR A 1 289 ? -5.448 -12.381 9.672 1.00 94.56 289 TYR A N 1
ATOM 2396 C CA . TYR A 1 289 ? -6.599 -11.719 10.285 1.00 94.56 289 TYR A CA 1
ATOM 2397 C C . TYR A 1 289 ? -7.529 -12.705 11.014 1.00 94.56 289 TYR A C 1
ATOM 2399 O O . TYR A 1 289 ? -7.885 -12.471 12.172 1.00 94.56 289 TYR A O 1
ATOM 2407 N N . GLN A 1 290 ? -7.879 -13.834 10.388 1.00 94.00 290 GLN A N 1
ATOM 2408 C CA . GLN A 1 290 ? -8.705 -14.870 11.026 1.00 94.00 290 GLN A CA 1
ATOM 2409 C C . GLN A 1 290 ? -8.034 -15.444 12.275 1.00 94.00 290 GLN A C 1
ATOM 2411 O O . GLN A 1 290 ? -8.682 -15.636 13.305 1.00 94.00 290 GLN A O 1
ATOM 2416 N N . PHE A 1 291 ? -6.720 -15.653 12.218 1.00 93.62 291 PHE A N 1
ATOM 2417 C CA . PHE A 1 291 ? -5.943 -16.102 13.362 1.00 93.62 291 PHE A CA 1
ATOM 2418 C C . PHE A 1 291 ? -6.002 -15.093 14.519 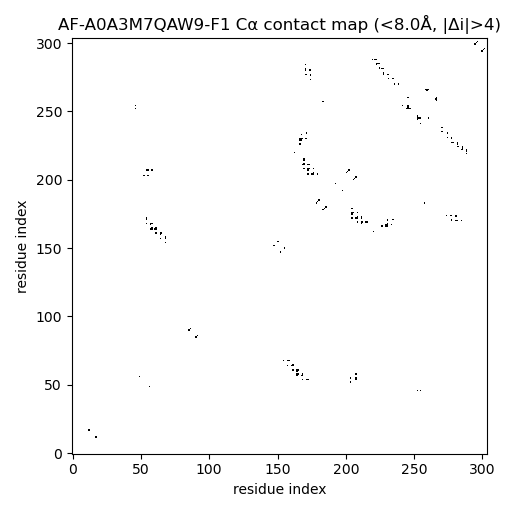1.00 93.62 291 PHE A C 1
ATOM 2420 O O . PHE A 1 291 ? -6.258 -15.488 15.657 1.00 93.62 291 PHE A O 1
ATOM 2427 N N . LYS A 1 292 ? -5.879 -13.786 14.241 1.00 92.00 292 LYS A N 1
ATOM 2428 C CA . LYS A 1 292 ? -6.053 -12.732 15.260 1.00 92.00 292 LYS A CA 1
ATOM 2429 C C . LYS A 1 292 ? -7.440 -12.774 15.904 1.00 92.00 292 LYS A C 1
ATOM 2431 O O . LYS A 1 292 ? -7.547 -12.661 17.126 1.00 92.00 292 LYS A O 1
ATOM 2436 N N . LEU A 1 293 ? -8.497 -12.953 15.110 1.00 90.44 293 LEU A N 1
ATOM 2437 C CA . LEU A 1 293 ? -9.860 -13.072 15.636 1.00 90.44 293 LEU A CA 1
ATOM 2438 C C . LEU A 1 293 ? -10.027 -14.312 16.517 1.00 90.44 293 LEU A C 1
ATOM 2440 O O . LEU A 1 293 ? -10.600 -14.218 17.602 1.00 90.44 293 LEU A O 1
ATOM 2444 N N . TYR A 1 294 ? -9.487 -15.451 16.088 1.00 91.88 294 TYR A N 1
ATOM 2445 C CA . TYR A 1 294 ? -9.508 -16.681 16.873 1.00 91.88 294 TYR A CA 1
ATOM 2446 C C . TYR A 1 294 ? -8.804 -16.506 18.225 1.00 91.88 294 TYR A C 1
ATOM 2448 O O . TYR A 1 294 ? -9.366 -16.881 19.254 1.00 91.88 294 TYR A O 1
ATOM 2456 N N . LEU A 1 295 ? -7.618 -15.884 18.249 1.00 90.56 295 LEU A N 1
ATOM 2457 C CA . LEU A 1 295 ? -6.911 -15.574 19.496 1.00 90.56 295 LEU A CA 1
ATOM 2458 C C . LEU A 1 295 ? -7.743 -14.660 20.404 1.00 90.56 295 LEU A C 1
ATOM 2460 O O . LEU A 1 295 ? -7.856 -14.928 21.601 1.00 90.56 295 LEU A O 1
ATOM 2464 N N . LYS A 1 296 ? -8.367 -13.620 19.837 1.00 88.31 296 LYS A N 1
ATOM 2465 C CA . LYS A 1 296 ? -9.239 -12.709 20.587 1.00 88.31 296 LYS A CA 1
ATOM 2466 C C . LYS A 1 296 ? -10.390 -13.465 21.257 1.00 88.31 296 LYS A C 1
ATOM 2468 O O . LYS A 1 296 ? -10.606 -13.316 22.455 1.00 88.31 296 LYS A O 1
ATOM 2473 N N . ILE A 1 297 ? -11.098 -14.302 20.501 1.00 88.94 297 ILE A N 1
ATOM 2474 C CA . ILE A 1 297 ? -12.234 -15.076 21.018 1.00 88.94 297 ILE A CA 1
ATOM 2475 C C . ILE A 1 297 ? -11.771 -16.072 22.085 1.00 88.94 297 ILE A C 1
ATOM 2477 O O . ILE A 1 297 ? -12.363 -16.150 23.159 1.00 88.94 297 ILE A O 1
ATOM 2481 N N . LYS A 1 298 ? -10.693 -16.814 21.816 1.00 89.88 298 LYS A N 1
ATOM 2482 C CA . LYS A 1 298 ? -10.224 -17.885 22.698 1.00 89.88 298 LYS A CA 1
ATOM 2483 C C . LYS A 1 298 ? -9.727 -17.383 24.054 1.00 89.88 298 LYS A C 1
ATOM 2485 O O . LYS A 1 298 ? -9.979 -18.056 25.049 1.00 89.88 298 LYS A O 1
ATOM 2490 N N . TYR A 1 299 ? -9.002 -16.264 24.086 1.00 90.19 299 TYR A N 1
ATOM 2491 C CA . TYR A 1 299 ? -8.306 -15.811 25.297 1.00 90.19 299 TYR A CA 1
ATOM 2492 C C . TYR A 1 299 ? -8.989 -14.658 26.031 1.00 90.19 299 TYR A C 1
ATOM 2494 O O . TYR A 1 299 ? -8.792 -14.536 27.236 1.00 90.19 299 TYR A O 1
ATOM 2502 N N . PHE A 1 300 ? -9.776 -13.826 25.344 1.00 84.00 300 PHE A N 1
ATOM 2503 C CA . PHE A 1 300 ? -10.404 -12.664 25.980 1.00 84.00 300 PHE A CA 1
ATOM 2504 C C . PHE A 1 300 ? -11.883 -12.896 26.272 1.00 84.00 300 PHE A C 1
ATOM 2506 O O . PHE A 1 300 ? -12.327 -12.592 27.364 1.00 84.00 300 PHE A O 1
ATOM 2513 N N . LEU A 1 301 ? -12.629 -13.503 25.345 1.00 75.81 301 LEU A N 1
ATOM 2514 C CA . LEU A 1 301 ? -14.079 -13.672 25.509 1.00 75.81 301 LEU A CA 1
ATOM 2515 C C . LEU A 1 301 ? -14.482 -14.940 26.270 1.00 75.81 301 LEU A C 1
ATOM 2517 O O . LEU A 1 301 ? -15.637 -15.079 26.642 1.00 75.81 301 LEU A O 1
ATOM 2521 N N . LYS A 1 302 ? -13.561 -15.889 26.472 1.00 66.75 302 LYS A N 1
ATOM 2522 C CA . LYS A 1 302 ? -13.831 -17.117 27.240 1.00 66.75 302 LYS A CA 1
ATOM 2523 C C . LYS A 1 302 ? -13.544 -16.966 28.743 1.00 66.75 302 LYS A C 1
ATOM 2525 O O . LYS A 1 302 ? -13.875 -17.863 29.509 1.00 66.75 302 LYS A O 1
ATOM 2530 N N . ASN A 1 303 ? -12.893 -15.872 29.136 1.00 56.16 303 ASN A N 1
ATOM 2531 C CA . ASN A 1 303 ? -12.476 -15.600 30.513 1.00 56.16 303 ASN A CA 1
ATOM 2532 C C . ASN A 1 303 ? -13.316 -14.498 31.193 1.00 56.16 303 ASN A C 1
ATOM 2534 O O . ASN A 1 303 ? -13.022 -14.156 32.336 1.00 56.16 303 ASN A O 1
ATOM 2538 N N . GLU A 1 304 ? -14.319 -13.955 30.497 1.00 49.06 304 GLU A N 1
ATOM 2539 C CA . GLU A 1 304 ? -15.382 -13.088 31.035 1.00 49.06 304 GLU A CA 1
ATOM 2540 C C . GLU A 1 304 ? -16.666 -13.908 31.208 1.00 49.06 304 GLU A C 1
ATOM 2542 O O . GLU A 1 304 ? -17.366 -13.687 32.221 1.00 49.06 304 GLU A O 1
#

Solvent-accessible surface area (backbone atoms only — not comparable to full-atom values): 18138 Å² total; per-residue (Å²): 135,85,88,76,92,77,84,87,79,78,76,85,68,51,70,66,55,53,51,52,53,50,58,49,49,62,60,59,70,74,65,86,77,90,75,91,74,81,90,73,82,77,87,75,72,74,73,62,69,70,77,73,40,54,55,52,54,44,43,53,52,27,53,53,45,49,51,51,53,50,52,51,54,50,52,53,49,51,53,51,51,49,52,51,47,49,52,66,74,57,54,84,78,76,86,93,74,92,80,86,86,88,76,93,56,67,65,68,49,49,54,52,51,52,52,52,50,54,53,49,53,56,57,62,50,69,80,60,84,81,78,70,96,83,49,70,66,65,52,54,53,53,52,50,54,49,44,69,74,72,49,56,68,71,57,58,51,49,54,53,49,32,53,50,37,46,53,36,32,46,54,45,25,44,51,51,27,51,48,37,63,70,48,51,50,61,66,46,65,83,52,90,72,53,72,69,58,51,52,51,48,41,47,66,25,52,51,44,26,51,54,34,52,50,46,63,70,75,47,86,73,90,70,56,64,77,51,34,56,55,31,43,50,51,53,51,53,51,52,50,54,52,50,57,50,21,72,74,37,74,87,74,43,66,91,50,88,92,53,65,81,90,40,62,70,58,54,52,50,52,53,51,52,52,45,51,50,44,45,53,50,32,49,52,50,32,50,52,50,52,50,53,50,52,51,46,49,64,68,56,64,69,76,112

Nearest PDB structures (foldseek):
  3k6b-assembly1_A  TM=2.301E-01  e=4.197E+00  Caenorhabditis elegans

Foldseek 3Di:
DDDDDDDPPDDPDDPVNVVVVVVVVVVVVPDDDDPPDDPPDDPDPPDPVVLVLVLVVLLVVLVVLVVVLVVVVVVVVVVVVVVVVCCVVVPDPDDDDDDDDDDDPPPVVVVVVVVVVVVVVVVVVVVDPDDDDPCPVVVVVVVVVVCVVPPDPVSVVSVVSSLLSLLQNLLLLQLQLCCCVVPVVVVCVVPDDDPVVVVVVCVSRVVSNVVSVVCLVPPLRDADLVSLVSNLVVLVVSLVVLLVQCVVPVVNSDPDPVDDNVCVVVVVVVSVVSSVSSSVSSVVSNVSSVVVVVCCCVPPVVVD

pLDDT: mean 72.77, std 21.72, range [33.81, 97.94]

Sequence (304 aa):
MSKKHASASTKLKSVWQLFGEEFQRENLSLHFENHSQSISRHPEKPWPVYMTSWSLTILVAHLWTSALIVLYFYTLDKNTRMKRIFQSTLGSITCSHRIEKCGTKSEKIEIRKKELKMVKTYCDQQDNCYLPSSSVESNSEAWKLWIEAHIPNPIIILLKISWLLYNLIVISTIVVTFTYFSFVFIMDLEAEPTWFAEIGNMHRHGFNSLVAIIDVILLAYPVRIMHFVYTSLYGWCYALVIFIYWIQDPKTNIVYEQIDYNKPYQILGIYILLTLLTLVMQILHFFAYQFKLYLKIKYFLKNE

Secondary structure (DSSP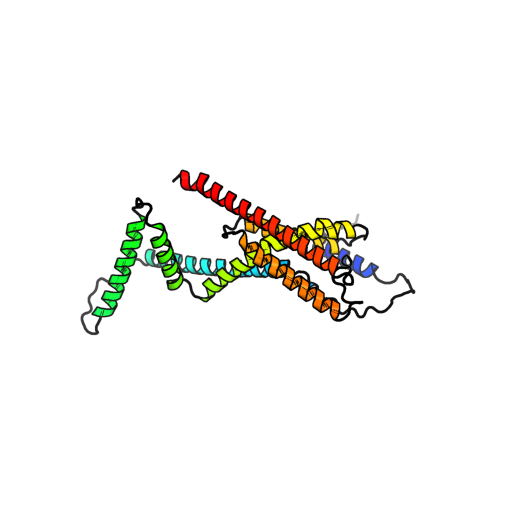, 8-state):
--------------HHHHHHHHHHHHHHTTS-----S-----------GGGT-HHHHHHHHHHHHHHHHHHHHHHHHHHHHHHHHHHHHSTT----------S--HHHHHHHHHHHHHHHHHHHHHT-----TT-HHHHHHHHHHHHHHHS-HHHHHHHHHHHHHHHHHHHHHHHHHHHIIIIIHHHHTTS---HHHHHHHIIIIIIHHHHHHHHHHH------GGGHHHHHHHHHHHHHHHHHHHHH-TTT--S-TTS-TT-HHHHHHHHHHHHHHHHHHHHHHHHHHHHHHHHHHHHTTT--

Radius of gyration: 31.19 Å; Cα contacts (8 Å, |Δi|>4): 113; chains: 1; bounding box: 107×51×71 Å